Protein AF-0000000081628594 (afdb_homodimer)

Organism: Polistes dominula (NCBI:txid743375)

Structure (mmCIF, N/CA/C/O backbone):
data_AF-0000000081628594-model_v1
#
loop_
_entity.id
_entity.type
_entity.pdbx_description
1 polymer 'Thioredoxin domain-containing protein 17-like'
#
loop_
_atom_site.group_PDB
_atom_site.id
_atom_site.type_symbol
_atom_site.label_atom_id
_atom_site.label_alt_id
_atom_site.label_comp_id
_atom_site.label_asym_id
_atom_site.label_entity_id
_atom_site.label_seq_id
_atom_site.pdbx_PDB_ins_code
_atom_site.Cartn_x
_atom_site.Cartn_y
_atom_site.Cartn_z
_atom_site.occupancy
_atom_site.B_iso_or_equiv
_atom_site.auth_seq_id
_atom_site.auth_comp_id
_atom_site.auth_asym_id
_atom_site.auth_atom_id
_atom_site.pdbx_PDB_model_num
ATOM 1 N N . MET A 1 1 ? -13.617 -18.797 6.18 1 79.88 1 MET A N 1
ATOM 2 C CA . MET A 1 1 ? -12.344 -19.469 5.98 1 79.88 1 MET A CA 1
ATOM 3 C C . MET A 1 1 ? -11.781 -19.188 4.594 1 79.88 1 MET A C 1
ATOM 5 O O . MET A 1 1 ? -12.531 -19.125 3.617 1 79.88 1 MET A O 1
ATOM 9 N N . THR A 1 2 ? -10.477 -18.703 4.527 1 88.81 2 THR A N 1
ATOM 10 C CA . THR A 1 2 ? -9.82 -18.422 3.258 1 88.81 2 THR A CA 1
ATOM 11 C C . THR A 1 2 ? -9.555 -19.719 2.484 1 88.81 2 THR A C 1
ATOM 13 O O . THR A 1 2 ? -9.117 -20.719 3.062 1 88.81 2 THR A O 1
ATOM 16 N N . ILE A 1 3 ? -9.961 -19.844 1.232 1 93.06 3 ILE A N 1
ATOM 17 C CA . ILE A 1 3 ? -9.703 -21 0.367 1 93.06 3 ILE A CA 1
ATOM 18 C C . ILE A 1 3 ? -8.336 -20.844 -0.293 1 93.06 3 ILE A C 1
ATOM 20 O O . ILE A 1 3 ? -8.102 -19.891 -1.045 1 93.06 3 ILE A O 1
ATOM 24 N N . ARG A 1 4 ? -7.523 -21.859 -0.038 1 95.19 4 ARG A N 1
ATOM 25 C CA . ARG A 1 4 ? -6.148 -21.75 -0.507 1 95.19 4 ARG A CA 1
ATOM 26 C C . ARG A 1 4 ? -5.922 -22.625 -1.739 1 95.19 4 ARG A C 1
ATOM 28 O O . ARG A 1 4 ? -6.418 -23.75 -1.81 1 95.19 4 ARG A O 1
ATOM 35 N N . HIS A 1 5 ? -5.191 -22.047 -2.705 1 97.38 5 HIS A N 1
ATOM 36 C CA . HIS A 1 5 ? -4.797 -22.734 -3.924 1 97.38 5 HIS A CA 1
ATOM 37 C C . HIS A 1 5 ? -3.293 -22.625 -4.16 1 97.38 5 HIS A C 1
ATOM 39 O O . HIS A 1 5 ? -2.66 -21.672 -3.711 1 97.38 5 HIS A O 1
ATOM 45 N N . HIS A 1 6 ? -2.818 -23.656 -4.801 1 97.44 6 HIS A N 1
ATOM 46 C CA . HIS A 1 6 ? -1.419 -23.672 -5.207 1 97.44 6 HIS A CA 1
ATOM 47 C C . HIS A 1 6 ? -1.281 -23.984 -6.695 1 97.44 6 HIS A C 1
ATOM 49 O O . HIS A 1 6 ? -1.853 -24.969 -7.188 1 97.44 6 HIS A O 1
ATOM 55 N N . VAL A 1 7 ? -0.56 -23.125 -7.352 1 98.19 7 VAL A N 1
ATOM 56 C CA . VAL A 1 7 ? -0.371 -23.25 -8.789 1 98.19 7 VAL A CA 1
ATOM 57 C C . VAL A 1 7 ? 1.119 -23.188 -9.125 1 98.19 7 VAL A C 1
ATOM 59 O O . VAL A 1 7 ? 1.852 -22.359 -8.594 1 98.19 7 VAL A O 1
ATOM 62 N N . LYS A 1 8 ? 1.555 -24.109 -10.047 1 97.69 8 LYS A N 1
ATOM 63 C CA . LYS A 1 8 ? 2.967 -24.141 -10.422 1 97.69 8 LYS A CA 1
ATOM 64 C C . LYS A 1 8 ? 3.143 -23.969 -11.93 1 97.69 8 LYS A C 1
ATOM 66 O O . LYS A 1 8 ? 2.68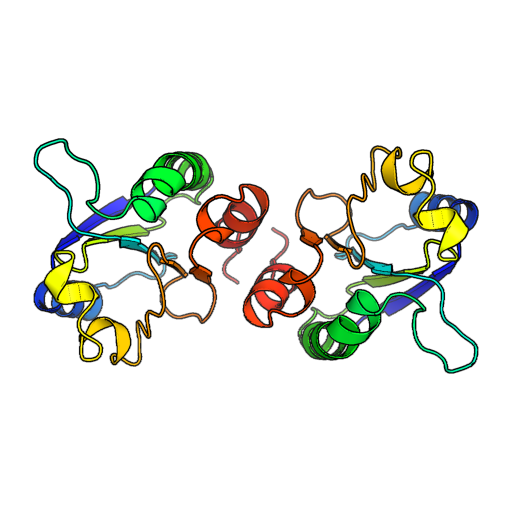8 -24.812 -12.703 1 97.69 8 LYS A O 1
ATOM 71 N N . GLY A 1 9 ? 3.846 -22.859 -12.234 1 97.56 9 GLY A N 1
ATOM 72 C CA . GLY A 1 9 ? 4.164 -22.641 -13.633 1 97.56 9 GLY A CA 1
ATOM 73 C C . GLY A 1 9 ? 3.084 -21.891 -14.383 1 97.56 9 GLY A C 1
ATOM 74 O O . GLY A 1 9 ? 1.956 -21.766 -13.898 1 97.56 9 GLY A O 1
ATOM 75 N N . TYR A 1 10 ? 3.479 -21.453 -15.586 1 97.94 10 TYR A N 1
ATOM 76 C CA . TYR A 1 10 ? 2.629 -20.562 -16.359 1 97.94 10 TYR A CA 1
ATOM 77 C C . TYR A 1 10 ? 1.428 -21.297 -16.938 1 97.94 10 TYR A C 1
ATOM 79 O O . TYR A 1 10 ? 0.311 -20.766 -16.938 1 97.94 10 TYR A O 1
ATOM 87 N N . ASP A 1 11 ? 1.638 -22.484 -17.438 1 97.69 11 ASP A N 1
ATOM 88 C CA . ASP A 1 11 ? 0.543 -23.25 -18.047 1 97.69 11 ASP A CA 1
ATOM 89 C C . ASP A 1 11 ? -0.558 -23.516 -17.016 1 97.69 11 ASP A C 1
ATOM 91 O O . ASP A 1 11 ? -1.742 -23.328 -17.312 1 97.69 11 ASP A O 1
ATOM 95 N N . ASP A 1 12 ? -0.155 -23.906 -15.859 1 98.12 12 ASP A N 1
ATOM 96 C CA . ASP A 1 12 ? -1.127 -24.188 -14.805 1 98.12 12 ASP A CA 1
ATOM 97 C C . ASP A 1 12 ? -1.787 -22.891 -14.32 1 98.12 12 ASP A C 1
ATOM 99 O O . ASP A 1 12 ? -2.963 -22.891 -13.953 1 98.12 12 ASP A O 1
ATOM 103 N N . PHE A 1 13 ? -1.049 -21.891 -14.344 1 98.56 13 PHE A N 1
ATOM 104 C CA . PHE A 1 13 ? -1.592 -20.594 -13.984 1 98.56 13 PHE A CA 1
ATOM 105 C C . PHE A 1 13 ? -2.725 -20.203 -14.93 1 98.56 13 PHE A C 1
ATOM 107 O O . PHE A 1 13 ? -3.824 -19.859 -14.484 1 98.56 13 PHE A O 1
ATOM 114 N N . VAL A 1 14 ? -2.498 -20.297 -16.203 1 97.69 14 VAL A N 1
ATOM 115 C CA . VAL A 1 14 ? -3.482 -19.922 -17.203 1 97.69 14 VAL A CA 1
ATOM 116 C C . VAL A 1 14 ? -4.727 -20.781 -17.062 1 97.69 14 VAL A C 1
ATOM 118 O O . VAL A 1 14 ? -5.848 -20.281 -17.016 1 97.69 14 VAL A O 1
ATOM 121 N N . LYS A 1 15 ? -4.496 -22.047 -16.922 1 97.88 15 LYS A N 1
ATOM 122 C CA . LYS A 1 15 ? -5.609 -22.984 -16.812 1 97.88 15 LYS A CA 1
ATOM 123 C C . LYS A 1 15 ? -6.445 -22.703 -15.57 1 97.88 15 LYS A C 1
ATOM 125 O O . LYS A 1 15 ? -7.68 -22.719 -15.625 1 97.88 15 LYS A O 1
ATOM 130 N N . PHE A 1 16 ? -5.797 -22.453 -14.453 1 98.38 16 PHE A N 1
ATOM 131 C CA . PHE A 1 16 ? -6.488 -22.203 -13.195 1 98.38 16 PHE A CA 1
ATOM 132 C C . PHE A 1 16 ? -7.402 -20.984 -13.328 1 98.38 16 PHE A C 1
ATOM 134 O O . PHE A 1 16 ? -8.586 -21.047 -13 1 98.38 16 PHE A O 1
ATOM 141 N N . PHE A 1 17 ? -6.898 -19.875 -13.844 1 97.19 17 PHE A N 1
ATOM 142 C CA . PHE A 1 17 ? -7.641 -18.625 -13.852 1 97.19 17 PHE A CA 1
ATOM 143 C C . PHE A 1 17 ? -8.672 -18.609 -14.969 1 97.19 17 PHE A C 1
ATOM 145 O O . PHE A 1 17 ? -9.656 -17.875 -14.906 1 97.19 17 PHE A O 1
ATOM 152 N N . GLU A 1 18 ? -8.5 -19.391 -16.047 1 96.25 18 GLU A N 1
ATOM 153 C CA . GLU A 1 18 ? -9.531 -19.547 -17.062 1 96.25 18 GLU A CA 1
ATOM 154 C C . GLU A 1 18 ? -10.758 -20.266 -16.484 1 96.25 18 GLU A C 1
ATOM 156 O O . GLU A 1 18 ? -11.883 -20.031 -16.938 1 96.25 18 GLU A O 1
ATOM 161 N N . ASN A 1 19 ? -10.523 -21.016 -15.422 1 97 19 ASN A N 1
ATOM 162 C CA . ASN A 1 19 ? -11.594 -21.844 -14.875 1 97 19 ASN A CA 1
ATOM 163 C C . ASN A 1 19 ? -12.125 -21.297 -13.562 1 97 19 ASN A C 1
ATOM 165 O O . ASN A 1 19 ? -13.109 -21.797 -13.023 1 97 19 ASN A O 1
ATOM 169 N N . LEU A 1 20 ? -11.453 -20.344 -13.055 1 94.56 20 LEU A N 1
ATOM 170 C CA . LEU A 1 20 ? -11.867 -19.781 -11.773 1 94.56 20 LEU A CA 1
ATOM 171 C C . LEU A 1 20 ? -13.18 -19.016 -11.914 1 94.56 20 LEU A C 1
ATOM 173 O O . LEU A 1 20 ? -13.258 -18.062 -12.703 1 94.56 20 LEU A O 1
ATOM 177 N N . LYS A 1 21 ? -14.195 -19.562 -11.32 1 92.75 21 LYS A N 1
ATOM 178 C CA . LYS A 1 21 ? -15.492 -18.891 -11.266 1 92.75 21 LYS A CA 1
ATOM 179 C C . LYS A 1 21 ? -15.867 -18.531 -9.828 1 92.75 21 LYS A C 1
ATOM 181 O O . LYS A 1 21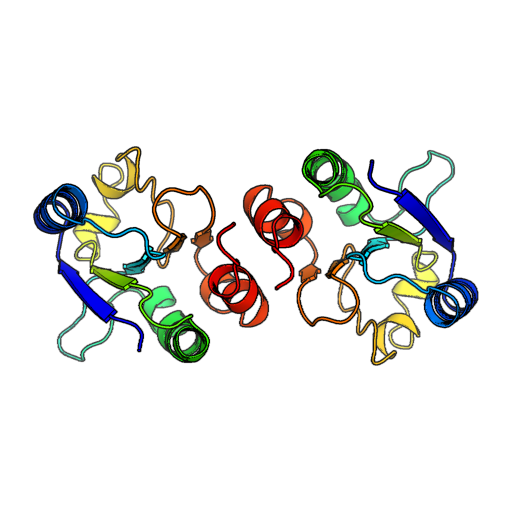 ? -16.188 -19.406 -9.031 1 92.75 21 LYS A O 1
ATOM 186 N N . THR A 1 22 ? -15.711 -17.312 -9.492 1 93.56 22 THR A N 1
ATOM 187 C CA . THR A 1 22 ? -16.047 -16.859 -8.141 1 93.56 22 THR A CA 1
ATOM 188 C C . THR A 1 22 ? -16.375 -15.375 -8.133 1 93.56 22 THR A C 1
ATOM 190 O O . THR A 1 22 ? -15.852 -14.609 -8.953 1 93.56 22 THR A O 1
ATOM 193 N N . GLU A 1 23 ? -17.25 -15.008 -7.289 1 91.06 23 GLU A N 1
ATOM 194 C CA . GLU A 1 23 ? -17.547 -13.594 -7.07 1 91.06 23 GLU A CA 1
ATOM 195 C C . GLU A 1 23 ? -16.812 -13.062 -5.848 1 91.06 23 GLU A C 1
ATOM 197 O O . GLU A 1 23 ? -16.906 -11.875 -5.527 1 91.06 23 GLU A O 1
ATOM 202 N N . GLU A 1 24 ? -16.062 -13.977 -5.211 1 92.12 24 GLU A N 1
ATOM 203 C CA . GLU A 1 24 ? -15.297 -13.617 -4.02 1 92.12 24 GLU A CA 1
ATOM 204 C C . GLU A 1 24 ? -13.938 -13.047 -4.395 1 92.12 24 GLU A C 1
ATOM 206 O O . GLU A 1 24 ? -13.414 -13.32 -5.48 1 92.12 24 GLU A O 1
ATOM 211 N N . PRO A 1 25 ? -13.359 -12.211 -3.551 1 92.94 25 PRO A N 1
ATOM 212 C CA . PRO A 1 25 ? -12.023 -11.68 -3.83 1 92.94 25 PRO A CA 1
ATOM 213 C C . PRO A 1 25 ? -10.977 -12.781 -3.967 1 92.94 25 PRO A C 1
ATOM 215 O O . PRO A 1 25 ? -11.016 -13.773 -3.24 1 92.94 25 PRO A O 1
ATOM 218 N N . VAL A 1 26 ? -10.133 -12.562 -4.91 1 95.94 26 VAL A N 1
ATOM 219 C CA . VAL A 1 26 ? -9.031 -13.484 -5.148 1 95.94 26 VAL A CA 1
ATOM 220 C C . VAL A 1 26 ? -7.699 -12.758 -4.98 1 95.94 26 VAL A C 1
ATOM 222 O O . VAL A 1 26 ? -7.406 -11.812 -5.707 1 95.94 26 VAL A O 1
ATOM 225 N N . PHE A 1 27 ? -6.953 -13.234 -4.027 1 96.94 27 PHE A N 1
ATOM 226 C CA . PHE A 1 27 ? -5.605 -12.719 -3.818 1 96.94 27 PHE A CA 1
ATOM 227 C C . PHE A 1 27 ? -4.566 -13.688 -4.375 1 96.94 27 PHE A C 1
ATOM 229 O O . PHE A 1 27 ? -4.605 -14.883 -4.086 1 96.94 27 PHE A O 1
ATOM 236 N N . VAL A 1 28 ? -3.635 -13.148 -5.156 1 98.19 28 VAL A N 1
ATOM 237 C CA . VAL A 1 28 ? -2.637 -13.984 -5.812 1 98.19 28 VAL A CA 1
ATOM 238 C C . VAL A 1 28 ? -1.238 -13.594 -5.344 1 98.19 28 VAL A C 1
ATOM 240 O O . VAL A 1 28 ? -0.851 -12.422 -5.445 1 98.19 28 VAL A O 1
ATOM 243 N N . LEU A 1 29 ? -0.54 -14.539 -4.855 1 98.62 29 LEU A N 1
ATOM 244 C CA . LEU A 1 29 ? 0.867 -14.352 -4.516 1 98.62 29 LEU A CA 1
ATOM 245 C C . LEU A 1 29 ? 1.769 -15 -5.559 1 98.62 29 LEU A C 1
ATOM 247 O O . LEU A 1 29 ? 1.715 -16.219 -5.762 1 98.62 29 LEU A O 1
ATOM 251 N N . TYR A 1 30 ? 2.566 -14.18 -6.219 1 98.81 30 TYR A N 1
ATOM 252 C CA . TYR A 1 30 ? 3.6 -14.688 -7.113 1 98.81 30 TYR A CA 1
ATOM 253 C C . TYR A 1 30 ? 4.93 -14.844 -6.383 1 98.81 30 TYR A C 1
ATOM 255 O O . TYR A 1 30 ? 5.461 -13.867 -5.844 1 98.81 30 TYR A O 1
ATOM 263 N N . THR A 1 31 ? 5.422 -16.016 -6.387 1 98.69 31 THR A N 1
ATOM 264 C CA . THR A 1 31 ? 6.629 -16.328 -5.637 1 98.69 31 THR A CA 1
ATOM 265 C C . THR A 1 31 ? 7.523 -17.281 -6.43 1 98.69 31 THR A C 1
ATOM 267 O O . THR A 1 31 ? 7.09 -17.859 -7.426 1 98.69 31 THR A O 1
ATOM 270 N N . GLY A 1 32 ? 8.805 -17.328 -6.039 1 98.31 32 GLY A N 1
ATOM 271 C CA . GLY A 1 32 ? 9.688 -18.312 -6.648 1 98.31 32 GLY A CA 1
ATOM 272 C C . GLY A 1 32 ? 9.336 -19.75 -6.273 1 98.31 32 GLY A C 1
ATOM 273 O O . GLY A 1 32 ? 8.711 -19.984 -5.242 1 98.31 32 GLY A O 1
ATOM 274 N N . ALA A 1 33 ? 9.797 -20.625 -7.105 1 97.94 33 ALA A N 1
ATOM 275 C CA . ALA A 1 33 ? 9.602 -22.047 -6.82 1 97.94 33 ALA A CA 1
ATOM 276 C C . ALA A 1 33 ? 10.242 -22.422 -5.492 1 97.94 33 ALA A C 1
ATOM 278 O O . ALA A 1 33 ? 11.234 -21.828 -5.078 1 97.94 33 ALA A O 1
ATOM 279 N N . LYS A 1 34 ? 9.609 -23.406 -4.887 1 96.5 34 LYS A N 1
ATOM 280 C CA . LYS A 1 34 ? 10.109 -23.875 -3.598 1 96.5 34 LYS A CA 1
ATOM 281 C C . LYS A 1 34 ? 11.25 -24.875 -3.781 1 96.5 34 LYS A C 1
ATOM 283 O O . LYS A 1 34 ? 11.219 -25.703 -4.695 1 96.5 34 LYS A O 1
ATOM 288 N N . LEU A 1 35 ? 12.18 -24.766 -2.857 1 96.56 35 LEU A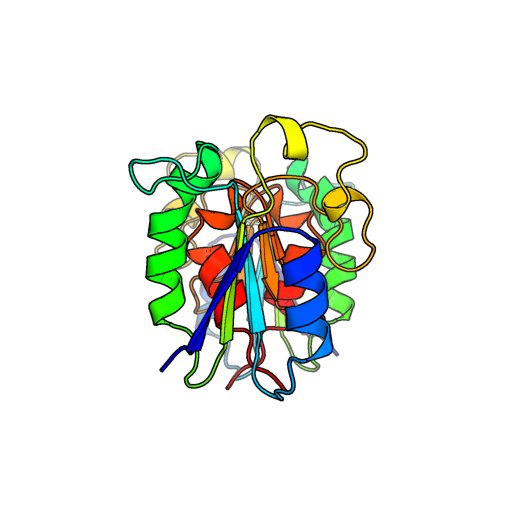 N 1
ATOM 289 C CA . LEU A 1 35 ? 13.289 -25.703 -2.807 1 96.56 35 LEU A CA 1
ATOM 290 C C . LEU A 1 35 ? 12.914 -26.938 -1.984 1 96.56 35 LEU A C 1
ATOM 292 O O . LEU A 1 35 ? 11.766 -27.062 -1.548 1 96.56 35 LEU A O 1
ATOM 296 N N . GLU A 1 36 ? 13.852 -27.812 -1.827 1 94.5 36 GLU A N 1
ATOM 297 C CA . GLU A 1 36 ? 13.609 -29.062 -1.094 1 94.5 36 GLU A CA 1
ATOM 298 C C . GLU A 1 36 ? 13.266 -28.781 0.367 1 94.5 36 GLU A C 1
ATOM 300 O O . GLU A 1 36 ? 12.516 -29.531 0.991 1 94.5 36 GLU A O 1
ATOM 305 N N . ASN A 1 37 ? 13.711 -27.672 0.832 1 94.25 37 ASN A N 1
ATOM 306 C CA . ASN A 1 37 ? 13.477 -27.328 2.23 1 94.25 37 ASN A CA 1
ATOM 307 C C . ASN A 1 37 ? 12.109 -26.672 2.424 1 94.25 37 ASN A C 1
ATOM 309 O O . ASN A 1 37 ? 11.758 -26.281 3.537 1 94.25 37 ASN A O 1
ATOM 313 N N . GLY A 1 38 ? 11.492 -26.469 1.314 1 93.69 38 GLY A N 1
ATOM 314 C CA . GLY A 1 38 ? 10.148 -25.922 1.4 1 93.69 38 GLY A CA 1
ATOM 315 C C . GLY A 1 38 ? 10.109 -24.406 1.251 1 93.69 38 GLY A C 1
ATOM 316 O O . GLY A 1 38 ? 9.031 -23.812 1.225 1 93.69 38 GLY A O 1
ATOM 317 N N . GLN A 1 39 ? 11.266 -23.844 1.098 1 95.88 39 GLN A N 1
ATOM 318 C CA . GLN A 1 39 ? 11.344 -22.391 0.945 1 95.88 39 GLN A CA 1
ATOM 319 C C . GLN A 1 39 ? 11.594 -22 -0.51 1 95.88 39 GLN A C 1
ATOM 321 O O . GLN A 1 39 ? 12.164 -22.781 -1.275 1 95.88 39 GLN A O 1
ATOM 326 N N . SER A 1 40 ? 11.086 -20.828 -0.791 1 97.81 40 SER A N 1
ATOM 327 C CA . SER A 1 40 ? 11.367 -20.297 -2.121 1 97.81 40 SER A CA 1
ATOM 328 C C . SER A 1 40 ? 12.859 -20.062 -2.316 1 97.81 40 SER A C 1
ATOM 330 O O . SER A 1 40 ? 13.57 -19.734 -1.366 1 97.81 40 SER A O 1
ATOM 332 N N . TRP A 1 41 ? 13.383 -20.219 -3.51 1 98.12 41 TRP A N 1
ATOM 333 C CA . TRP A 1 41 ? 14.766 -19.891 -3.822 1 98.12 41 TRP A CA 1
ATOM 334 C C . TRP A 1 41 ? 14.992 -18.375 -3.76 1 98.12 41 TRP A C 1
ATOM 336 O O . TRP A 1 41 ? 16.141 -17.922 -3.768 1 98.12 41 TRP A O 1
ATOM 346 N N . CYS A 1 42 ? 13.922 -17.688 -3.76 1 98.19 42 CYS A N 1
ATOM 347 C CA . CYS A 1 42 ? 13.977 -16.234 -3.732 1 98.19 42 CYS A CA 1
ATOM 348 C C . CYS A 1 42 ? 14 -15.711 -2.301 1 98.19 42 CYS A C 1
ATOM 350 O O . CYS A 1 42 ? 13.008 -15.805 -1.581 1 98.19 42 CYS A O 1
ATOM 352 N N . PRO A 1 43 ? 15.062 -15.141 -1.938 1 97.62 43 PRO A N 1
ATOM 353 C CA . PRO A 1 43 ? 15.211 -14.688 -0.554 1 97.62 43 PRO A CA 1
ATOM 354 C C . PRO A 1 43 ? 14.133 -13.688 -0.145 1 97.62 43 PRO A C 1
ATOM 356 O O . PRO A 1 43 ? 13.633 -13.742 0.98 1 97.62 43 PRO A O 1
ATOM 359 N N . ASP A 1 44 ? 13.844 -12.797 -1.049 1 97.94 44 ASP A N 1
ATOM 360 C CA . ASP A 1 44 ? 12.797 -11.828 -0.756 1 97.94 44 ASP A CA 1
ATOM 361 C C . ASP A 1 44 ? 11.453 -12.516 -0.521 1 97.94 44 ASP A C 1
ATOM 363 O O . ASP A 1 44 ? 10.672 -12.086 0.329 1 97.94 44 ASP A O 1
ATOM 367 N N . CYS A 1 45 ? 11.148 -13.539 -1.242 1 98.56 45 CYS A N 1
ATOM 368 C CA . CYS A 1 45 ? 9.922 -14.312 -1.077 1 98.56 45 CYS A CA 1
ATOM 369 C C . CYS A 1 45 ? 9.891 -14.992 0.285 1 98.56 45 CYS A C 1
ATOM 371 O O . CYS A 1 45 ? 8.852 -15.016 0.946 1 98.56 45 CYS A O 1
ATOM 373 N N . VAL A 1 46 ? 11.023 -15.453 0.647 1 98.31 46 VAL A N 1
ATOM 374 C CA . VAL A 1 46 ? 11.133 -16.125 1.938 1 98.31 46 VAL A CA 1
ATOM 375 C C . VAL A 1 46 ? 10.891 -15.125 3.064 1 98.31 46 VAL A C 1
ATOM 377 O O . VAL A 1 46 ? 10.125 -15.398 3.992 1 98.31 46 VAL A O 1
ATOM 380 N N . GLU A 1 47 ? 11.492 -14.016 2.883 1 97.75 47 GLU A N 1
ATOM 381 C CA . GLU A 1 47 ? 11.391 -12.984 3.912 1 97.75 47 GLU A CA 1
ATOM 382 C C . GLU A 1 47 ? 9.961 -12.469 4.031 1 97.75 47 GLU A C 1
ATOM 384 O O . GLU A 1 47 ? 9.508 -12.133 5.129 1 97.75 47 GLU A O 1
ATOM 389 N N . ALA A 1 48 ? 9.273 -12.445 2.979 1 97.94 48 ALA A N 1
ATOM 390 C CA . ALA A 1 48 ? 7.93 -11.875 2.947 1 97.94 48 ALA A CA 1
ATOM 391 C C . ALA A 1 48 ? 6.895 -12.875 3.449 1 97.94 48 ALA A C 1
ATOM 393 O O . ALA A 1 48 ? 5.805 -12.492 3.879 1 97.94 48 ALA A O 1
ATOM 394 N N . GLU A 1 49 ? 7.195 -14.086 3.408 1 97.25 49 GLU A N 1
ATOM 395 C CA . GLU A 1 49 ? 6.234 -15.164 3.629 1 97.25 49 GLU A CA 1
ATOM 396 C C . GLU A 1 49 ? 5.559 -15.031 4.988 1 97.25 49 GLU A C 1
ATOM 398 O O . GLU A 1 49 ? 4.332 -15.086 5.086 1 97.25 49 GLU A O 1
ATOM 403 N N . PRO A 1 50 ? 6.277 -14.852 6.066 1 97.56 50 PRO A N 1
ATOM 404 C CA . PRO A 1 50 ? 5.617 -14.781 7.371 1 97.56 50 PRO A CA 1
ATOM 405 C C . PRO A 1 50 ? 4.664 -13.594 7.484 1 97.56 50 PRO A C 1
ATOM 407 O O . PRO A 1 50 ? 3.633 -13.68 8.156 1 97.56 50 PRO A O 1
ATOM 410 N N . PHE A 1 51 ? 4.992 -12.477 6.906 1 97.62 51 PHE A N 1
ATOM 411 C CA . PHE A 1 51 ? 4.137 -11.297 6.934 1 97.62 51 PHE A CA 1
ATOM 412 C C . PHE A 1 51 ? 2.844 -11.555 6.164 1 97.62 51 PHE A C 1
ATOM 414 O O . PHE A 1 51 ? 1.758 -11.211 6.633 1 97.62 51 PHE A O 1
ATOM 421 N N . ILE A 1 52 ? 2.998 -12.172 5.02 1 97.31 52 ILE A N 1
ATOM 422 C CA . ILE A 1 52 ? 1.843 -12.469 4.184 1 97.31 52 ILE A CA 1
ATOM 423 C C . ILE A 1 52 ? 0.922 -13.453 4.906 1 97.31 52 ILE A C 1
ATOM 425 O O . ILE A 1 52 ? -0.292 -13.242 4.969 1 97.31 52 ILE A O 1
ATOM 429 N N . GLU A 1 53 ? 1.515 -14.453 5.508 1 95.94 53 GLU A N 1
ATOM 430 C CA . GLU A 1 53 ? 0.738 -15.445 6.238 1 95.94 53 GLU A CA 1
ATOM 431 C C . GLU A 1 53 ? -0.02 -14.812 7.398 1 95.94 53 GLU A C 1
ATOM 433 O O . GLU A 1 53 ? -1.182 -15.148 7.645 1 95.94 53 GLU A O 1
ATOM 438 N N . ALA A 1 54 ? 0.612 -13.969 8.062 1 94.94 54 ALA A N 1
ATOM 439 C CA . ALA A 1 54 ? -0.041 -13.273 9.172 1 94.94 54 ALA A CA 1
ATOM 440 C C . ALA A 1 54 ? -1.208 -12.43 8.672 1 94.94 54 ALA A C 1
ATOM 442 O O . ALA A 1 54 ? -2.262 -12.375 9.305 1 94.94 54 ALA A O 1
ATOM 443 N N . GLY A 1 55 ? -1.017 -11.781 7.523 1 92.81 55 GLY A N 1
ATOM 444 C CA . GLY A 1 55 ? -2.059 -10.953 6.938 1 92.81 55 GLY A CA 1
ATOM 445 C C . GLY A 1 55 ? -3.26 -11.75 6.465 1 92.81 55 GLY A C 1
ATOM 446 O O . GLY A 1 55 ? -4.395 -11.273 6.535 1 92.81 55 GLY A O 1
ATOM 447 N N . LEU A 1 56 ? -3.051 -12.953 6.074 1 92.12 56 LEU A N 1
ATOM 448 C CA . LEU A 1 56 ? -4.102 -13.805 5.527 1 92.12 56 LEU A CA 1
ATOM 449 C C . LEU A 1 56 ? -5.145 -14.133 6.594 1 92.12 56 LEU A C 1
ATOM 451 O O . LEU A 1 56 ? -6.281 -14.484 6.27 1 92.12 56 LEU A O 1
ATOM 455 N N . LYS A 1 57 ? -4.754 -13.961 7.793 1 88.31 57 LYS A N 1
ATOM 456 C CA . LYS A 1 57 ? -5.668 -14.258 8.898 1 88.31 57 LYS A CA 1
ATOM 457 C C . LYS A 1 57 ? -6.789 -13.219 8.969 1 88.31 57 LYS A C 1
ATOM 459 O O . LYS A 1 57 ? -7.828 -13.469 9.586 1 88.31 57 LYS A O 1
ATOM 464 N N . THR A 1 58 ? -6.617 -12.109 8.359 1 83.38 58 THR A N 1
ATOM 465 C CA . THR A 1 58 ? -7.594 -11.031 8.43 1 83.38 58 THR A CA 1
ATOM 466 C C . THR A 1 58 ? -8.508 -11.055 7.207 1 83.38 58 THR A C 1
ATOM 468 O O . THR A 1 58 ? -9.445 -10.258 7.109 1 83.38 58 THR A O 1
ATOM 471 N N . LEU A 1 59 ? -8.242 -11.922 6.266 1 85 59 LEU A N 1
ATOM 472 C CA . LEU A 1 59 ? -9.031 -11.992 5.039 1 85 59 LEU A CA 1
ATOM 473 C C . LEU A 1 59 ? -10.477 -12.375 5.344 1 85 59 LEU A C 1
ATOM 475 O O . LEU A 1 59 ? -10.727 -13.172 6.25 1 85 59 LEU A O 1
ATOM 479 N N . PRO A 1 60 ? -11.336 -11.703 4.574 1 77.5 60 PRO A N 1
ATOM 480 C CA . PRO A 1 60 ? -12.727 -12.133 4.727 1 77.5 60 PRO A CA 1
ATOM 481 C C . PRO A 1 60 ? -12.914 -13.625 4.484 1 77.5 60 PRO A C 1
ATOM 483 O O . PRO A 1 60 ? -12.148 -14.234 3.738 1 77.5 60 PRO A O 1
ATOM 486 N N . GLU A 1 61 ? -14.023 -13.984 5.031 1 81.5 61 GLU A N 1
ATOM 487 C CA . GLU A 1 61 ? -14.391 -15.383 4.812 1 81.5 61 GLU A CA 1
ATOM 488 C C . GLU A 1 61 ? -14.711 -15.641 3.342 1 81.5 61 GLU A C 1
ATOM 490 O O . GLU A 1 61 ? -15.211 -14.758 2.643 1 81.5 61 GLU A O 1
ATOM 495 N N . LYS A 1 62 ? -14.266 -16.688 2.768 1 89.06 62 LYS A N 1
ATOM 496 C CA . LYS A 1 62 ? -14.586 -17.203 1.442 1 89.06 62 LYS A CA 1
ATOM 497 C C . LYS A 1 62 ? -13.641 -16.625 0.386 1 89.06 62 LYS A C 1
ATOM 499 O O . LYS A 1 62 ? -13.75 -16.969 -0.794 1 89.06 62 LYS A O 1
ATOM 504 N N . SER A 1 63 ? -12.734 -15.711 0.851 1 92.19 63 SER A N 1
ATOM 505 C CA . SER A 1 63 ? -11.758 -15.203 -0.108 1 92.19 63 SER A CA 1
ATOM 506 C C . SER A 1 63 ? -10.828 -16.312 -0.588 1 92.19 63 SER A C 1
ATOM 508 O O . SER A 1 63 ? -10.617 -17.297 0.119 1 92.19 63 SER A O 1
ATOM 510 N N . HIS A 1 64 ? -10.414 -16.125 -1.763 1 96.12 64 HIS A N 1
ATOM 511 C CA . HIS A 1 64 ? -9.453 -17.078 -2.32 1 96.12 64 HIS A CA 1
ATOM 512 C C . HIS A 1 64 ? -8.031 -16.516 -2.24 1 96.12 64 HIS A C 1
ATOM 514 O O . HIS A 1 64 ? -7.809 -15.328 -2.482 1 96.12 64 HIS A O 1
ATOM 520 N N . PHE A 1 65 ? -7.168 -17.422 -1.822 1 97.19 65 PHE A N 1
ATOM 521 C CA . PHE A 1 65 ? -5.738 -17.125 -1.846 1 97.19 65 PHE A CA 1
ATOM 522 C C . PHE A 1 65 ? -5 -18.125 -2.729 1 97.19 65 PHE A C 1
ATOM 524 O O . PHE A 1 65 ? -5.004 -19.328 -2.455 1 97.19 65 PHE A O 1
ATOM 531 N N . VAL A 1 66 ? -4.352 -17.609 -3.775 1 98.31 66 VAL A N 1
ATOM 532 C CA . VAL A 1 66 ? -3.676 -18.453 -4.75 1 98.31 66 VAL A CA 1
ATOM 533 C C . VAL A 1 66 ? -2.172 -18.203 -4.707 1 98.31 66 VAL A C 1
ATOM 535 O O . VAL A 1 66 ? -1.713 -17.109 -5.047 1 98.31 66 VAL A O 1
ATOM 538 N N . GLU A 1 67 ? -1.462 -19.156 -4.32 1 98.38 67 GLU A N 1
ATOM 539 C CA . GLU A 1 67 ? -0.007 -19.078 -4.418 1 98.38 67 GLU A CA 1
ATOM 540 C C . GLU A 1 67 ? 0.485 -19.609 -5.758 1 98.38 67 GLU A C 1
ATOM 542 O O . GLU A 1 67 ? 0.304 -20.797 -6.062 1 98.38 67 GLU A O 1
ATOM 547 N N . VAL A 1 68 ? 1.123 -18.766 -6.492 1 98.69 68 VAL A N 1
ATOM 548 C CA . VAL A 1 68 ? 1.655 -19.125 -7.805 1 98.69 68 VAL A CA 1
ATOM 549 C C . VAL A 1 68 ? 3.18 -19.188 -7.738 1 98.69 68 VAL A C 1
ATOM 551 O O . VAL A 1 68 ? 3.844 -18.172 -7.512 1 98.69 68 VAL A O 1
ATOM 554 N N . GLN A 1 69 ? 3.67 -20.328 -7.938 1 98.56 69 GLN A N 1
ATOM 555 C CA . GLN A 1 69 ? 5.109 -20.484 -8.125 1 98.56 69 GLN A CA 1
ATOM 556 C C . GLN A 1 69 ? 5.496 -20.266 -9.586 1 98.56 69 GLN A C 1
ATOM 558 O O . GLN A 1 69 ? 5.156 -21.078 -10.453 1 98.56 69 GLN A O 1
ATOM 563 N N . VAL A 1 70 ? 6.23 -19.234 -9.797 1 98.5 70 VAL A N 1
ATOM 564 C CA . VAL A 1 70 ? 6.43 -18.797 -11.172 1 98.5 70 VAL A CA 1
ATOM 565 C C . VAL A 1 70 ? 7.41 -19.734 -11.875 1 98.5 70 VAL A C 1
ATOM 567 O O . VAL A 1 70 ? 7.387 -19.844 -13.102 1 98.5 70 VAL A O 1
ATOM 570 N N . GLY A 1 71 ? 8.359 -20.312 -11.172 1 98.12 71 GLY A N 1
ATOM 571 C CA . GLY A 1 71 ? 9.422 -21.141 -11.711 1 98.12 71 GLY A CA 1
ATOM 572 C C . GLY A 1 71 ? 10.734 -21 -10.953 1 98.12 71 GLY A C 1
ATOM 573 O O . GLY A 1 71 ? 10.789 -20.344 -9.922 1 98.12 71 GLY A O 1
ATOM 574 N N . ASP A 1 72 ? 11.711 -21.688 -11.516 1 97.81 72 ASP A N 1
ATOM 575 C CA . ASP A 1 72 ? 13.016 -21.594 -10.867 1 97.81 72 ASP A CA 1
ATOM 576 C C . ASP A 1 72 ? 13.695 -20.266 -11.203 1 97.81 72 ASP A C 1
ATOM 578 O O . ASP A 1 72 ? 13.164 -19.469 -11.969 1 97.81 72 ASP A O 1
ATOM 582 N N . ARG A 1 73 ? 14.805 -20.078 -10.609 1 97.12 73 ARG A N 1
ATOM 583 C CA . ARG A 1 73 ? 15.508 -18.797 -10.711 1 97.12 73 ARG A CA 1
ATOM 584 C C . ARG A 1 73 ? 15.867 -18.5 -12.156 1 97.12 73 ARG A C 1
ATOM 586 O O . ARG A 1 73 ? 15.719 -17.359 -12.617 1 97.12 73 ARG A O 1
ATOM 593 N N . ALA A 1 74 ? 16.328 -19.5 -12.867 1 97.5 74 ALA A N 1
ATOM 594 C CA . ALA A 1 74 ? 16.719 -19.328 -14.258 1 97.5 74 ALA A CA 1
ATOM 595 C C . ALA A 1 74 ? 15.531 -18.891 -15.117 1 97.5 74 ALA A C 1
ATOM 597 O O . ALA A 1 74 ? 15.656 -18 -15.961 1 97.5 74 ALA A O 1
ATOM 598 N N . PHE A 1 75 ? 14.477 -19.516 -14.891 1 97.62 75 PHE A N 1
ATOM 599 C CA . PHE A 1 75 ? 13.258 -19.172 -15.617 1 97.62 75 PHE A CA 1
ATOM 600 C C . PHE A 1 75 ? 12.836 -17.75 -15.336 1 97.62 75 PHE A C 1
ATOM 602 O O . PHE A 1 75 ? 12.539 -16.984 -16.266 1 97.62 75 PHE A O 1
ATOM 609 N N . TRP A 1 76 ? 12.891 -17.266 -14.156 1 97.75 76 TRP A N 1
ATOM 610 C CA . TRP A 1 76 ? 12.43 -15.945 -13.734 1 97.75 76 TRP A CA 1
ATOM 611 C C . TRP A 1 76 ? 13.367 -14.859 -14.25 1 97.75 76 TRP A C 1
ATOM 613 O O . TRP A 1 76 ? 12.914 -13.797 -14.68 1 97.75 76 TRP A O 1
ATOM 623 N N . LYS A 1 77 ? 14.602 -15.148 -14.164 1 96.06 77 LYS A N 1
ATOM 624 C CA . LYS A 1 77 ? 15.602 -14.141 -14.492 1 96.06 77 LYS A CA 1
ATOM 625 C C . LYS A 1 77 ? 15.641 -13.867 -15.992 1 96.06 77 LYS A C 1
ATOM 627 O O . LYS A 1 77 ? 16.219 -12.875 -16.438 1 96.06 77 LYS A O 1
ATOM 632 N N . ASP A 1 78 ? 15.039 -14.805 -16.766 1 96.38 78 ASP A N 1
ATOM 633 C CA . ASP A 1 78 ? 14.898 -14.562 -18.203 1 96.38 78 ASP A CA 1
ATOM 634 C C . ASP A 1 78 ? 14.039 -13.336 -18.469 1 96.38 78 ASP A C 1
ATOM 636 O O . ASP A 1 78 ? 12.883 -13.273 -18.031 1 96.38 78 ASP A O 1
ATOM 640 N N . PRO A 1 79 ? 14.531 -12.352 -19.172 1 94.44 79 PRO A N 1
ATOM 641 C CA . PRO A 1 79 ? 13.742 -11.156 -19.469 1 94.44 79 PRO A CA 1
ATOM 642 C C . PRO A 1 79 ? 12.477 -11.461 -20.266 1 94.44 79 PRO A C 1
ATOM 644 O O . PRO A 1 79 ? 11.547 -10.656 -20.297 1 94.44 79 PRO A O 1
ATOM 647 N N . ASN A 1 80 ? 12.477 -12.602 -20.922 1 95.81 80 ASN A N 1
ATOM 648 C CA . ASN A 1 80 ? 11.328 -13.008 -21.734 1 95.81 80 ASN A CA 1
ATOM 649 C C . ASN A 1 80 ? 10.391 -13.922 -20.938 1 95.81 80 ASN A C 1
ATOM 651 O O . ASN A 1 80 ? 9.5 -14.539 -21.531 1 95.81 80 ASN A O 1
ATOM 655 N N . CYS A 1 81 ? 10.695 -13.992 -19.703 1 97.06 81 CYS A N 1
ATOM 656 C CA . CYS A 1 81 ? 9.797 -14.766 -18.859 1 97.06 81 CYS A CA 1
ATOM 657 C C . CYS A 1 81 ? 8.344 -14.375 -19.109 1 97.06 81 CYS A C 1
ATOM 659 O O . CYS A 1 81 ? 8 -13.188 -19.062 1 97.06 81 CYS A O 1
ATOM 661 N N . VAL A 1 82 ? 7.473 -15.289 -19.281 1 97.75 82 VAL A N 1
ATOM 662 C CA . VAL A 1 82 ? 6.098 -15.07 -19.719 1 97.75 82 VAL A CA 1
ATOM 663 C C . VAL A 1 82 ? 5.328 -14.305 -18.656 1 97.75 82 VAL A C 1
ATOM 665 O O . VAL A 1 82 ? 4.434 -13.516 -18.969 1 97.75 82 VAL A O 1
ATOM 668 N N . PHE A 1 83 ? 5.629 -14.43 -17.375 1 98.19 83 PHE A N 1
ATOM 669 C CA . PHE A 1 83 ? 4.941 -13.734 -16.297 1 98.19 83 PHE A CA 1
ATOM 670 C C . PHE A 1 83 ? 5.219 -12.234 -16.344 1 98.19 83 PHE A C 1
ATOM 672 O O . PHE A 1 83 ? 4.453 -11.438 -15.812 1 98.19 83 PHE A O 1
ATOM 679 N N . ARG A 1 84 ? 6.328 -11.875 -16.938 1 97.06 84 ARG A N 1
ATOM 680 C CA . ARG A 1 84 ? 6.691 -10.469 -17.078 1 97.06 84 ARG A CA 1
ATOM 681 C C . ARG A 1 84 ? 5.98 -9.836 -18.266 1 97.06 84 ARG A C 1
ATOM 683 O O . ARG A 1 84 ? 5.641 -8.648 -18.219 1 97.06 84 ARG A O 1
ATOM 690 N N . LYS A 1 85 ? 5.664 -10.695 -19.266 1 95.44 85 LYS A N 1
ATOM 691 C CA . LYS A 1 85 ? 5.145 -10.172 -20.531 1 95.44 85 LYS A CA 1
ATOM 692 C C . LYS A 1 85 ? 3.625 -10.281 -20.578 1 95.44 85 LYS A C 1
ATOM 694 O O . LYS A 1 85 ? 2.97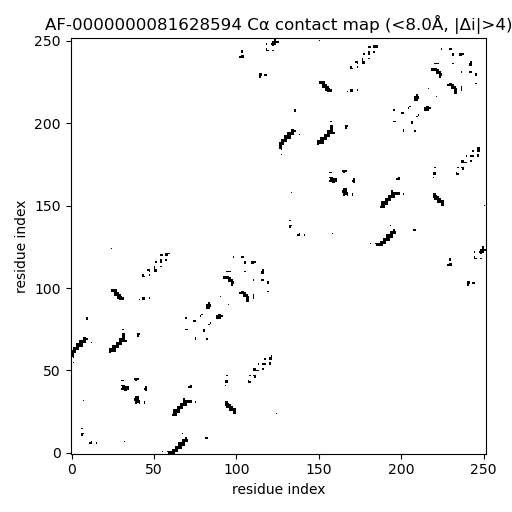5 -9.562 -21.344 1 95.44 85 LYS A O 1
ATOM 699 N N . ASP A 1 86 ? 3.17 -11.141 -19.75 1 96.06 86 ASP A N 1
ATOM 700 C CA . ASP A 1 86 ? 1.723 -11.336 -19.75 1 96.06 86 ASP A CA 1
ATOM 701 C C . ASP A 1 86 ? 0.998 -10.094 -19.234 1 96.06 86 ASP A C 1
ATOM 703 O O . ASP A 1 86 ? 1.375 -9.523 -18.203 1 96.06 86 ASP A O 1
ATOM 707 N N . ASN A 1 87 ? -0.077 -9.711 -19.906 1 93.75 87 ASN A N 1
ATOM 708 C CA . ASN A 1 87 ? -0.798 -8.477 -19.609 1 93.75 87 ASN A CA 1
ATOM 709 C C . ASN A 1 87 ? -1.524 -8.555 -18.266 1 93.75 87 ASN A C 1
ATOM 711 O O . ASN A 1 87 ? -1.804 -7.523 -17.656 1 93.75 87 ASN A O 1
ATOM 715 N N . LYS A 1 88 ? -1.812 -9.695 -17.797 1 93.38 88 LYS A N 1
ATOM 716 C CA . LYS A 1 88 ? -2.561 -9.867 -16.562 1 93.38 88 LYS A CA 1
ATOM 717 C C . LYS A 1 88 ? -1.628 -9.852 -15.352 1 93.38 88 LYS A C 1
ATOM 719 O O . LYS A 1 88 ? -2.027 -9.445 -14.258 1 93.38 88 LYS A O 1
ATOM 724 N N . THR A 1 89 ? -0.412 -10.328 -15.562 1 96.75 89 THR A N 1
ATOM 725 C CA . THR A 1 89 ? 0.5 -10.438 -14.43 1 96.75 89 THR A CA 1
ATOM 726 C C . THR A 1 89 ? 1.47 -9.258 -14.406 1 96.75 89 THR A C 1
ATOM 728 O O . THR A 1 89 ? 1.572 -8.547 -13.406 1 96.75 89 THR A O 1
ATOM 731 N N . GLN A 1 90 ? 2.158 -9.039 -15.547 1 95.75 90 GLN A N 1
ATOM 732 C CA . GLN A 1 90 ? 3.119 -7.953 -15.719 1 95.75 90 GLN A CA 1
ATOM 733 C C . GLN A 1 90 ? 4.07 -7.871 -14.523 1 95.75 90 GLN A C 1
ATOM 735 O O . GLN A 1 90 ? 4.266 -6.797 -13.953 1 95.75 90 GLN A O 1
ATOM 740 N N . LEU A 1 91 ? 4.641 -8.953 -14.18 1 97.94 91 LEU A N 1
ATOM 741 C CA . LEU A 1 91 ? 5.473 -9.023 -12.984 1 97.94 91 LEU A CA 1
ATOM 742 C C . LEU A 1 91 ? 6.801 -8.305 -13.203 1 97.94 91 LEU A C 1
ATOM 744 O O . LEU A 1 91 ? 7.461 -8.508 -14.227 1 97.94 91 LEU A O 1
ATOM 748 N N . LYS A 1 92 ? 7.152 -7.527 -12.258 1 96.62 92 LYS A N 1
ATOM 749 C CA . LYS A 1 92 ? 8.445 -6.848 -12.305 1 96.62 92 LYS A CA 1
ATOM 750 C C . LYS A 1 92 ? 9.406 -7.426 -11.273 1 96.62 92 LYS A C 1
ATOM 752 O O . LYS A 1 92 ? 10.617 -7.465 -11.5 1 96.62 92 LYS A O 1
ATOM 757 N N . VAL A 1 93 ? 8.883 -7.836 -10.141 1 97.94 93 VAL A N 1
ATOM 758 C CA . VAL A 1 93 ? 9.703 -8.367 -9.062 1 97.94 93 VAL A CA 1
ATOM 759 C C . VAL A 1 93 ? 8.93 -9.445 -8.305 1 97.94 93 VAL A C 1
ATOM 761 O O . VAL A 1 93 ? 7.703 -9.531 -8.414 1 97.94 93 VAL A O 1
ATOM 764 N N . LEU A 1 94 ? 9.711 -10.297 -7.609 1 98.38 94 LEU A N 1
ATOM 765 C CA . LEU A 1 94 ? 9.148 -11.234 -6.648 1 98.38 94 LEU A CA 1
ATOM 766 C C . LEU A 1 94 ? 9.523 -10.859 -5.223 1 98.38 94 LEU A C 1
ATOM 768 O O . LEU A 1 94 ? 10.625 -10.344 -4.984 1 98.38 94 LEU A O 1
ATOM 772 N N . PRO A 1 95 ? 8.672 -11.109 -4.309 1 98.69 95 PRO A N 1
ATOM 773 C CA . PRO A 1 95 ? 7.266 -11.508 -4.441 1 98.69 95 PRO A CA 1
ATOM 774 C C . PRO A 1 95 ? 6.363 -10.359 -4.891 1 98.69 95 PRO A C 1
ATOM 776 O O . PRO A 1 95 ? 6.746 -9.195 -4.781 1 98.69 95 PRO A O 1
ATOM 779 N N . THR A 1 96 ? 5.316 -10.664 -5.512 1 98.69 96 THR A N 1
ATOM 780 C CA . THR A 1 96 ? 4.219 -9.742 -5.777 1 98.69 96 THR A CA 1
ATOM 781 C C . THR A 1 96 ? 2.896 -10.32 -5.281 1 98.69 96 THR A C 1
ATOM 783 O O . THR A 1 96 ? 2.586 -11.484 -5.535 1 98.69 96 THR A O 1
ATOM 786 N N . LEU A 1 97 ? 2.172 -9.547 -4.492 1 98.44 97 LEU A N 1
ATOM 787 C CA . LEU A 1 97 ? 0.84 -9.891 -4.008 1 98.44 97 LEU A CA 1
ATOM 788 C C . LEU A 1 97 ? -0.214 -8.977 -4.621 1 98.44 97 LEU A C 1
ATOM 790 O O . LEU A 1 97 ? -0.146 -7.754 -4.473 1 98.44 97 LEU A O 1
ATOM 794 N N . ALA A 1 98 ? -1.18 -9.633 -5.312 1 97.06 98 ALA A N 1
ATOM 795 C CA . ALA A 1 98 ? -2.125 -8.82 -6.078 1 97.06 98 ALA A CA 1
ATOM 796 C C . ALA A 1 98 ? -3.564 -9.227 -5.77 1 97.06 98 ALA A C 1
ATOM 798 O O . ALA A 1 98 ? -3.836 -10.383 -5.445 1 97.06 98 ALA A O 1
ATOM 799 N N . LEU A 1 99 ? -4.465 -8.258 -5.793 1 94.94 99 LEU A N 1
ATOM 800 C CA . LEU A 1 99 ? -5.898 -8.523 -5.867 1 94.94 99 LEU A CA 1
ATOM 801 C C . LEU A 1 99 ? -6.336 -8.75 -7.309 1 94.94 99 LEU A C 1
ATOM 803 O O . LEU A 1 99 ? -6.348 -7.816 -8.117 1 94.94 99 LEU A O 1
ATOM 807 N N . TRP A 1 100 ? -6.648 -9.984 -7.555 1 95.88 100 TRP A N 1
ATOM 808 C CA . TRP A 1 100 ? -6.883 -10.414 -8.93 1 95.88 100 TRP A CA 1
ATOM 809 C C . TRP A 1 100 ? -7.996 -9.594 -9.57 1 95.88 100 TRP A C 1
ATOM 811 O O . TRP A 1 100 ? -9.023 -9.336 -8.945 1 95.88 100 TRP A O 1
ATOM 821 N N . GLY A 1 101 ? -7.742 -9.188 -10.828 1 92.62 101 GLY A N 1
ATOM 822 C CA . GLY A 1 101 ? -8.734 -8.438 -11.578 1 92.62 101 GLY A CA 1
ATOM 823 C C . GLY A 1 101 ? -8.633 -6.941 -11.367 1 92.62 101 GLY A C 1
ATOM 824 O O . GLY A 1 101 ? -9.398 -6.172 -11.953 1 92.62 101 GLY A O 1
ATOM 825 N N . THR A 1 102 ? -7.723 -6.496 -10.508 1 92 102 THR A N 1
ATOM 826 C CA . THR A 1 102 ? -7.488 -5.078 -10.25 1 92 102 THR A CA 1
ATOM 827 C C . THR A 1 102 ? -6.016 -4.73 -10.438 1 92 102 THR A C 1
ATOM 829 O O . THR A 1 102 ? -5.191 -5.609 -10.688 1 92 102 THR A O 1
ATOM 832 N N . GLN A 1 103 ? -5.738 -3.502 -10.336 1 91.19 103 GLN A N 1
ATOM 833 C CA . GLN A 1 103 ? -4.352 -3.055 -10.414 1 91.19 103 GLN A CA 1
ATOM 834 C C . GLN A 1 103 ? -3.701 -3.041 -9.031 1 91.19 103 GLN A C 1
ATOM 836 O O . GLN A 1 103 ? -2.504 -2.779 -8.906 1 91.19 103 GLN A O 1
ATOM 841 N N . LYS A 1 104 ? -4.453 -3.361 -8.055 1 93.62 104 LYS A N 1
ATOM 842 C CA . LYS A 1 104 ? -3.957 -3.295 -6.68 1 93.62 104 LYS A CA 1
ATOM 843 C C . LYS A 1 104 ? -2.998 -4.445 -6.387 1 93.62 104 LYS A C 1
ATOM 845 O O . LYS A 1 104 ? -3.383 -5.613 -6.453 1 93.62 104 LYS A O 1
ATOM 850 N N . ARG A 1 105 ? -1.774 -3.996 -5.957 1 96.06 105 ARG A N 1
ATOM 851 C CA . ARG A 1 105 ? -0.781 -5.027 -5.68 1 96.06 105 ARG A CA 1
ATOM 852 C C . ARG A 1 105 ? 0.375 -4.465 -4.859 1 96.06 105 ARG A C 1
ATOM 854 O O . ARG A 1 105 ? 0.598 -3.252 -4.84 1 96.06 105 ARG A O 1
ATOM 861 N N . LEU A 1 106 ? 1.02 -5.316 -4.18 1 97.5 106 LEU A N 1
ATOM 862 C CA . LEU A 1 106 ? 2.234 -5.047 -3.416 1 97.5 106 LEU A CA 1
ATOM 863 C C . LEU A 1 106 ? 3.428 -5.781 -4.016 1 97.5 106 LEU A C 1
ATOM 865 O O . LEU A 1 106 ? 3.316 -6.945 -4.402 1 97.5 106 LEU A O 1
ATOM 869 N N . GLN A 1 107 ? 4.539 -5.066 -4.078 1 97.44 107 GLN A N 1
ATOM 870 C CA . GLN A 1 107 ? 5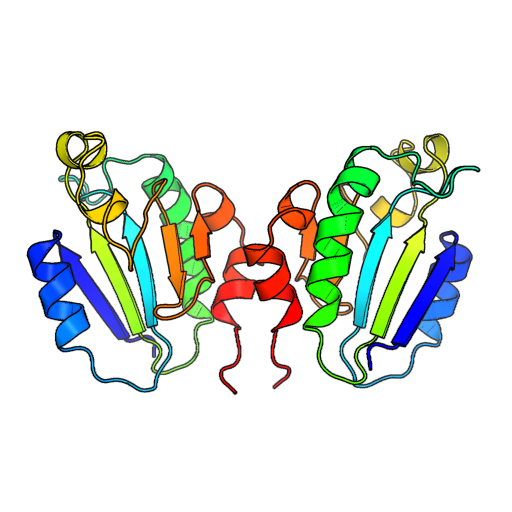.699 -5.648 -4.746 1 97.44 107 GLN A CA 1
ATOM 871 C C . GLN A 1 107 ? 6.93 -5.617 -3.838 1 97.44 107 GLN A C 1
ATOM 873 O O . GLN A 1 107 ? 7.18 -4.621 -3.16 1 97.44 107 GLN A O 1
ATOM 878 N N . GLY A 1 108 ? 7.645 -6.68 -3.875 1 97.12 108 GLY A N 1
ATOM 879 C CA . GLY A 1 108 ? 8.906 -6.746 -3.164 1 97.12 108 GLY A CA 1
ATOM 880 C C . GLY A 1 108 ? 8.773 -6.496 -1.674 1 97.12 108 GLY A C 1
ATOM 881 O O . GLY A 1 108 ? 8.016 -7.188 -0.991 1 97.12 108 GLY A O 1
ATOM 882 N N . SER A 1 109 ? 9.43 -5.492 -1.258 1 95.94 109 SER A N 1
ATOM 883 C CA . SER A 1 109 ? 9.461 -5.195 0.171 1 95.94 109 SER A CA 1
ATOM 884 C C . SER A 1 109 ? 8.102 -4.715 0.671 1 95.94 109 SER A C 1
ATOM 886 O O . SER A 1 109 ? 7.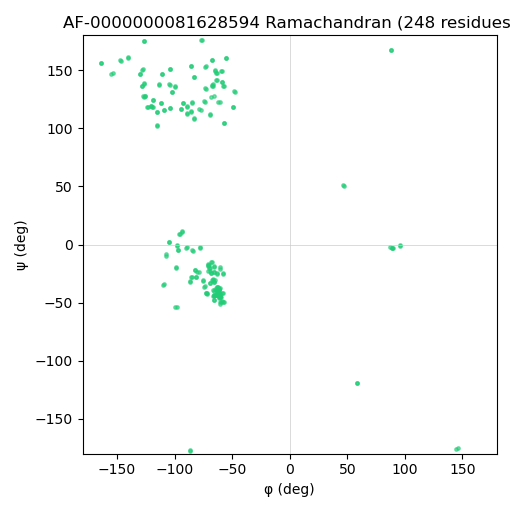828 -4.758 1.872 1 95.94 109 SER A O 1
ATOM 888 N N . GLU A 1 110 ? 7.27 -4.25 -0.205 1 96.56 110 GLU A N 1
ATOM 889 C CA . GLU A 1 110 ? 5.918 -3.859 0.187 1 96.56 110 GLU A CA 1
ATOM 890 C C . GLU A 1 110 ? 5.168 -5.027 0.819 1 96.56 110 GLU A C 1
ATOM 892 O O . GLU A 1 110 ? 4.277 -4.824 1.647 1 96.56 110 GLU A O 1
ATOM 897 N N . CYS A 1 111 ? 5.551 -6.238 0.493 1 98 111 CYS A N 1
ATOM 898 C CA . CYS A 1 111 ? 4.887 -7.438 0.986 1 98 111 CYS A CA 1
ATOM 899 C C . CYS A 1 111 ? 5.312 -7.75 2.416 1 98 111 CYS A C 1
ATOM 901 O O . CYS A 1 111 ? 4.809 -8.695 3.027 1 98 111 CYS A O 1
ATOM 903 N N . GLN A 1 112 ? 6.207 -6.945 2.918 1 97.12 112 GLN A N 1
ATOM 904 C CA . GLN A 1 112 ? 6.664 -7.141 4.289 1 97.12 112 GLN A CA 1
ATOM 905 C C . GLN A 1 112 ? 6.059 -6.098 5.227 1 97.12 112 GLN A C 1
ATOM 907 O O . GLN A 1 112 ? 6.348 -6.09 6.422 1 97.12 112 GLN A O 1
ATOM 912 N N . SER A 1 113 ? 5.23 -5.254 4.672 1 95.94 113 SER A N 1
ATOM 913 C CA . SER A 1 113 ? 4.594 -4.203 5.457 1 95.94 113 SER A CA 1
ATOM 914 C C . SER A 1 113 ? 3.219 -4.641 5.953 1 95.94 113 SER A C 1
ATOM 916 O O . SER A 1 113 ? 2.283 -4.781 5.164 1 95.94 113 SER A O 1
ATOM 918 N N . GLU A 1 114 ? 3.168 -4.703 7.227 1 94.56 114 GLU A N 1
ATOM 919 C CA . GLU A 1 114 ? 1.889 -5.109 7.797 1 94.56 114 GLU A CA 1
ATOM 920 C C . GLU A 1 114 ? 0.781 -4.129 7.426 1 94.56 114 GLU A C 1
ATOM 922 O O . GLU A 1 114 ? -0.347 -4.535 7.141 1 94.56 114 GLU A O 1
ATOM 927 N N . VAL A 1 115 ? 1.11 -2.914 7.426 1 92.56 115 VAL A N 1
ATOM 928 C CA . VAL A 1 115 ? 0.133 -1.871 7.133 1 92.56 115 VAL A CA 1
ATOM 929 C C . VAL A 1 115 ? -0.332 -1.988 5.684 1 92.56 115 VAL A C 1
ATOM 931 O O . VAL A 1 115 ? -1.534 -1.979 5.41 1 92.56 115 VAL A O 1
ATOM 934 N N . LEU A 1 116 ? 0.561 -2.127 4.793 1 95.12 116 LEU A N 1
ATOM 935 C CA . LEU A 1 116 ? 0.2 -2.229 3.383 1 95.12 116 LEU A CA 1
ATOM 936 C C . LEU A 1 116 ? -0.57 -3.518 3.111 1 95.12 116 LEU A C 1
ATOM 938 O O . LEU A 1 116 ? -1.511 -3.527 2.312 1 95.12 116 LEU A O 1
ATOM 942 N N . LEU A 1 117 ? -0.145 -4.559 3.75 1 95.62 117 LEU A N 1
ATOM 943 C CA . LEU A 1 117 ? -0.88 -5.812 3.611 1 95.62 117 LEU A CA 1
ATOM 944 C C . LEU A 1 117 ? -2.318 -5.656 4.094 1 95.62 117 LEU A C 1
ATOM 946 O O . LEU A 1 117 ? -3.252 -6.121 3.436 1 95.62 117 LEU A O 1
ATOM 950 N N . ASP A 1 118 ? -2.453 -5.039 5.168 1 91.88 118 ASP A N 1
ATOM 951 C CA . ASP A 1 118 ? -3.789 -4.809 5.707 1 91.88 118 ASP A CA 1
ATOM 952 C C . ASP A 1 118 ? -4.629 -3.959 4.758 1 91.88 118 ASP A C 1
ATOM 954 O O . ASP A 1 118 ? -5.82 -4.219 4.57 1 91.88 118 ASP A O 1
ATOM 958 N N . MET A 1 119 ? -3.969 -2.992 4.172 1 91.56 119 MET A N 1
ATOM 959 C CA . MET A 1 119 ? -4.676 -2.145 3.219 1 91.56 119 MET A CA 1
ATOM 960 C C . MET A 1 119 ? -5.172 -2.961 2.029 1 91.56 119 MET A C 1
ATOM 962 O O . MET A 1 119 ? -6.289 -2.754 1.552 1 91.56 119 MET A O 1
ATOM 966 N N . LEU A 1 120 ? -4.414 -3.902 1.613 1 93 120 LEU A N 1
ATOM 967 C CA . LEU A 1 120 ? -4.789 -4.73 0.472 1 93 120 LEU A CA 1
ATOM 968 C C . LEU A 1 120 ? -5.887 -5.715 0.855 1 93 120 LEU A C 1
ATOM 970 O O . LEU A 1 120 ? -6.828 -5.934 0.089 1 93 120 LEU A O 1
ATOM 974 N N . PHE A 1 121 ? -5.836 -6.234 2.078 1 91.06 121 PHE A N 1
ATOM 975 C CA . PHE A 1 121 ? -6.719 -7.324 2.473 1 91.06 121 PHE A CA 1
ATOM 976 C C . PHE A 1 121 ? -8.062 -6.793 2.955 1 91.06 121 PHE A C 1
ATOM 978 O O . PHE A 1 121 ? -9.047 -7.535 3.02 1 91.06 121 PHE A O 1
ATOM 985 N N . THR A 1 122 ? -8.109 -5.691 3.449 1 78.12 122 THR A N 1
ATOM 986 C CA . THR A 1 122 ? -9.359 -5.172 3.982 1 78.12 122 THR A CA 1
ATOM 987 C C . THR A 1 122 ? -10.094 -4.344 2.932 1 78.12 122 THR A C 1
ATOM 989 O O . THR A 1 122 ? -11.031 -3.611 3.254 1 78.12 122 THR A O 1
ATOM 992 N N . GLU A 1 123 ? -9.609 -4.457 1.736 1 63.19 123 GLU A N 1
ATOM 993 C CA . GLU A 1 123 ? -10.367 -3.832 0.659 1 63.19 123 GLU A CA 1
ATOM 994 C C . GLU A 1 123 ? -11.797 -4.363 0.611 1 63.19 123 GLU A C 1
ATOM 996 O O . GLU A 1 123 ? -12.031 -5.559 0.8 1 63.19 123 GLU A O 1
ATOM 1001 N N . LYS A 1 124 ? -12.742 -3.52 1.102 1 54.09 124 LYS A N 1
ATOM 1002 C CA . LYS A 1 124 ? -14.125 -3.984 1.068 1 54.09 124 LYS A CA 1
ATOM 1003 C C . LYS A 1 124 ? -14.719 -3.836 -0.329 1 54.09 124 LYS A C 1
ATOM 1005 O O . LYS A 1 124 ? -14.398 -2.889 -1.049 1 54.09 124 LYS A O 1
ATOM 1010 N N . ASP A 1 125 ? -15.148 -5.012 -1.085 1 42.38 125 ASP A N 1
ATOM 1011 C CA . ASP A 1 125 ? -15.969 -4.992 -2.293 1 42.38 125 ASP A CA 1
ATOM 1012 C C . ASP A 1 125 ? -17.219 -4.121 -2.098 1 42.38 125 ASP A C 1
ATOM 1014 O O . ASP A 1 125 ? -17.781 -4.07 -1.003 1 42.38 125 ASP A O 1
ATOM 1018 N N . ASP A 1 126 ? -17.391 -3.006 -2.893 1 36.22 126 ASP A N 1
ATOM 1019 C CA . ASP A 1 126 ? -18.766 -2.592 -3.082 1 36.22 126 ASP A CA 1
ATOM 1020 C C . ASP A 1 126 ? -19.688 -3.803 -3.197 1 36.22 126 ASP A C 1
ATOM 1022 O O . ASP A 1 126 ? -19.328 -4.809 -3.812 1 36.22 126 ASP A O 1
ATOM 1026 N N . MET B 1 1 ? -18.406 15.523 -3.352 1 79.62 1 MET B N 1
ATOM 1027 C CA . MET B 1 1 ? -17.266 16.438 -3.381 1 79.62 1 MET B CA 1
ATOM 1028 C C . MET B 1 1 ? -16.438 16.312 -2.105 1 79.62 1 MET B C 1
ATOM 1030 O O . MET B 1 1 ? -17 16.125 -1.019 1 79.62 1 MET B O 1
ATOM 1034 N N . THR B 1 2 ? -15.062 16.109 -2.256 1 88.88 2 THR B N 1
ATOM 1035 C CA . THR B 1 2 ? -14.164 16.016 -1.111 1 88.88 2 THR B CA 1
ATOM 1036 C C . THR B 1 2 ? -14.086 17.344 -0.367 1 88.88 2 THR B C 1
ATOM 1038 O O . THR B 1 2 ? -13.977 18.406 -0.989 1 88.88 2 THR B O 1
ATOM 1041 N N . ILE B 1 3 ? -14.297 17.406 0.922 1 93 3 ILE B N 1
ATOM 1042 C CA . ILE B 1 3 ? -14.172 18.594 1.758 1 93 3 ILE B CA 1
ATOM 1043 C C . ILE B 1 3 ? -12.719 18.766 2.189 1 93 3 ILE B C 1
ATOM 1045 O O . ILE B 1 3 ? -12.164 17.906 2.881 1 93 3 ILE B O 1
ATOM 1049 N N . ARG B 1 4 ? -12.211 19.938 1.821 1 95.12 4 ARG B N 1
ATOM 1050 C CA . ARG B 1 4 ? -10.789 20.156 2.062 1 95.12 4 ARG B CA 1
ATOM 1051 C C . ARG B 1 4 ? -10.57 21.078 3.258 1 95.12 4 ARG B C 1
ATOM 1053 O O . ARG B 1 4 ? -11.289 22.062 3.428 1 95.12 4 ARG B O 1
ATOM 1060 N N . HIS B 1 5 ? -9.586 20.688 4.082 1 97.38 5 HIS B N 1
ATOM 1061 C CA . HIS B 1 5 ? -9.172 21.484 5.234 1 97.38 5 HIS B CA 1
ATOM 1062 C C . HIS B 1 5 ? -7.664 21.719 5.223 1 97.38 5 HIS B C 1
ATOM 1064 O O . HIS B 1 5 ? -6.91 20.922 4.664 1 97.38 5 HIS B O 1
ATOM 1070 N N . HIS B 1 6 ? -7.332 22.844 5.801 1 97.44 6 HIS B N 1
ATOM 1071 C CA . HIS B 1 6 ? -5.926 23.188 5.977 1 97.44 6 HIS B CA 1
ATOM 1072 C C . HIS B 1 6 ? -5.625 23.531 7.43 1 97.44 6 HIS B C 1
ATOM 1074 O O . HIS B 1 6 ? -6.312 24.375 8.023 1 97.44 6 HIS B O 1
ATOM 1080 N N . VAL B 1 7 ? -4.645 22.875 7.938 1 98.19 7 VAL B N 1
ATOM 1081 C CA . VAL B 1 7 ? -4.258 23.062 9.336 1 98.19 7 VAL B CA 1
ATOM 1082 C C . VAL B 1 7 ? -2.764 23.344 9.422 1 98.19 7 VAL B C 1
ATOM 1084 O O . VAL B 1 7 ? -1.955 22.688 8.766 1 98.19 7 VAL B O 1
ATOM 1087 N N . LYS B 1 8 ? -2.4 24.359 10.289 1 97.69 8 LYS B N 1
ATOM 1088 C CA . LYS B 1 8 ? -0.991 24.703 10.43 1 97.69 8 LYS B CA 1
ATOM 1089 C C . LYS B 1 8 ? -0.542 24.609 11.883 1 97.69 8 LYS B C 1
ATOM 1091 O O . LYS B 1 8 ? -1.047 25.328 12.742 1 97.69 8 LYS B O 1
ATOM 1096 N N . GLY B 1 9 ? 0.422 23.703 12.047 1 97.62 9 GLY B N 1
ATOM 1097 C CA . GLY B 1 9 ? 1.006 23.578 13.375 1 97.62 9 GLY B CA 1
ATOM 1098 C C . GLY B 1 9 ? 0.256 22.609 14.273 1 97.62 9 GLY B C 1
ATOM 1099 O O . GLY B 1 9 ? -0.88 22.234 13.977 1 97.62 9 GLY B O 1
ATOM 1100 N N . TYR B 1 10 ? 0.942 22.297 15.383 1 98 10 TYR B N 1
ATOM 1101 C CA . TYR B 1 10 ? 0.452 21.25 16.266 1 98 10 TYR B CA 1
ATOM 1102 C C . TYR B 1 10 ? -0.774 21.703 17.031 1 98 10 TYR B C 1
ATOM 1104 O O . TYR B 1 10 ? -1.729 20.938 17.219 1 98 10 TYR B O 1
ATOM 1112 N N . ASP B 1 11 ? -0.758 22.938 17.516 1 97.69 11 ASP B N 1
ATOM 1113 C CA . ASP B 1 11 ? -1.885 23.438 18.297 1 97.69 11 ASP B CA 1
ATOM 1114 C C . ASP B 1 11 ? -3.17 23.422 17.469 1 97.69 11 ASP B C 1
ATOM 1116 O O . ASP B 1 11 ? -4.219 22.984 17.953 1 97.69 11 ASP B O 1
ATOM 1120 N N . ASP B 1 12 ? -3.061 23.875 16.281 1 98.12 12 ASP B N 1
ATOM 1121 C CA . ASP B 1 12 ? -4.227 23.906 15.398 1 98.12 12 ASP B CA 1
ATOM 1122 C C . ASP B 1 12 ? -4.648 22.5 15 1 98.12 12 ASP B C 1
ATOM 1124 O O . ASP B 1 12 ? -5.836 22.219 14.828 1 98.12 12 ASP B O 1
ATOM 1128 N N . PHE B 1 13 ? -3.713 21.688 14.891 1 98.56 13 PHE B N 1
ATOM 1129 C CA . PHE B 1 13 ? -3.996 20.281 14.602 1 98.56 13 PHE B CA 1
ATOM 1130 C C . PHE B 1 13 ? -4.844 19.672 15.711 1 98.56 13 PHE B C 1
ATOM 1132 O O . PHE B 1 13 ? -5.891 19.078 15.438 1 98.56 13 PHE B O 1
ATOM 1139 N N . VAL B 1 14 ? -4.438 19.828 16.922 1 97.69 14 VAL B N 1
ATOM 1140 C CA . VAL B 1 14 ? -5.133 19.25 18.078 1 97.69 14 VAL B CA 1
ATOM 1141 C C . VAL B 1 14 ? -6.551 19.812 18.156 1 97.69 14 VAL B C 1
ATOM 1143 O O . VAL B 1 14 ? -7.52 19.062 18.281 1 97.69 14 VAL B O 1
ATOM 1146 N N . LYS B 1 15 ? -6.637 21.094 17.984 1 97.88 15 LYS B N 1
ATOM 1147 C CA . LYS B 1 15 ? -7.938 21.75 18.078 1 97.88 15 LYS B CA 1
ATOM 1148 C C . LYS B 1 15 ? -8.875 21.266 16.984 1 97.88 15 LYS B C 1
ATOM 1150 O O . LYS B 1 15 ? -10.055 21.016 17.234 1 97.88 15 LYS B O 1
ATOM 1155 N N . PHE B 1 16 ? -8.367 21.156 15.781 1 98.38 16 PHE B N 1
ATOM 1156 C CA . PHE B 1 16 ? -9.18 20.719 14.648 1 98.38 16 PHE B CA 1
ATOM 1157 C C . PHE B 1 16 ? -9.758 19.344 14.891 1 98.38 16 PHE B C 1
ATOM 1159 O O . PHE B 1 16 ? -10.969 19.125 14.758 1 98.38 16 PHE B O 1
ATOM 1166 N N . PHE B 1 17 ? -8.953 18.391 15.32 1 97.12 17 PHE B N 1
ATOM 1167 C CA . PHE B 1 17 ? -9.383 17 15.414 1 97.12 17 PHE B CA 1
ATOM 1168 C C . PHE B 1 17 ? -10.188 16.766 16.688 1 97.12 17 PHE B C 1
ATOM 1170 O O . PHE B 1 17 ? -10.961 15.812 16.766 1 97.12 17 PHE B O 1
ATOM 1177 N N . GLU B 1 18 ? -10.023 17.578 17.734 1 96.25 18 GLU B N 1
ATOM 1178 C CA . GLU B 1 18 ? -10.891 17.516 18.906 1 96.25 18 GLU B CA 1
ATOM 1179 C C . GLU B 1 18 ? -12.32 17.922 18.547 1 96.25 18 GLU B C 1
ATOM 1181 O O . GLU B 1 18 ? -13.273 17.438 19.172 1 96.25 18 GLU B O 1
ATOM 1186 N N . ASN B 1 19 ? -12.43 18.703 17.469 1 96.94 19 ASN B N 1
ATOM 1187 C CA . ASN B 1 19 ? -13.734 19.25 17.125 1 96.94 19 ASN B CA 1
ATOM 1188 C C . ASN B 1 19 ? -14.328 18.578 15.906 1 96.94 19 ASN B C 1
ATOM 1190 O O . ASN B 1 19 ? -15.477 18.828 15.539 1 96.94 19 ASN B O 1
ATOM 1194 N N . LEU B 1 20 ? -13.555 17.781 15.281 1 94.44 20 LEU B N 1
ATOM 1195 C CA . LEU B 1 20 ? -14.031 17.109 14.07 1 94.44 20 LEU B CA 1
ATOM 1196 C C . LEU B 1 20 ? -15.094 16.078 14.406 1 94.44 20 LEU B C 1
ATOM 1198 O O . LEU B 1 20 ? -14.844 15.148 15.188 1 94.44 20 LEU B O 1
ATOM 1202 N N . LYS B 1 21 ? -16.297 16.359 13.977 1 92.69 21 LYS B N 1
ATOM 1203 C CA . LYS B 1 21 ? -17.406 15.414 14.117 1 92.69 21 LYS B CA 1
ATOM 1204 C C . LYS B 1 21 ? -17.906 14.953 12.75 1 92.69 21 LYS B C 1
ATOM 1206 O O . LYS B 1 21 ? -18.547 15.719 12.031 1 92.69 21 LYS B O 1
ATOM 1211 N N . THR B 1 22 ? -17.531 13.812 12.359 1 93.62 22 THR B N 1
ATOM 1212 C CA . THR B 1 22 ? -17.969 13.273 11.078 1 93.62 22 THR B CA 1
ATOM 1213 C C . THR B 1 22 ? -17.953 11.75 11.102 1 93.62 22 THR B C 1
ATOM 1215 O O . THR B 1 22 ? -17.141 11.141 11.812 1 93.62 22 THR B O 1
ATOM 1218 N N . GLU B 1 23 ? -18.844 11.18 10.398 1 91 23 GLU B N 1
ATOM 1219 C CA . GLU B 1 23 ? -18.844 9.734 10.203 1 91 23 GLU B CA 1
ATOM 1220 C C . GLU B 1 23 ? -18.203 9.352 8.875 1 91 23 GLU B C 1
ATOM 1222 O O . GLU B 1 23 ? -18.094 8.164 8.555 1 91 23 GLU B O 1
ATOM 1227 N N . GLU B 1 24 ? -17.797 10.406 8.141 1 92.06 24 GLU B N 1
ATOM 1228 C CA . GLU B 1 24 ? -17.172 10.203 6.84 1 92.06 24 GLU B CA 1
ATOM 1229 C C . GLU B 1 24 ? -15.664 9.961 6.98 1 92.06 24 GLU B C 1
ATOM 1231 O O . GLU B 1 24 ? -15.062 10.367 7.973 1 92.06 24 GLU B O 1
ATOM 1236 N N . PRO B 1 25 ? -15.078 9.266 6.035 1 92.94 25 PRO B N 1
ATOM 1237 C CA . PRO B 1 25 ? -13.625 9.062 6.082 1 92.94 25 PRO B CA 1
ATOM 1238 C C . PRO B 1 25 ? -12.844 10.375 6.07 1 92.94 25 PRO B C 1
ATOM 1240 O O . PRO B 1 25 ? -13.234 11.32 5.379 1 92.94 25 PRO B O 1
ATOM 1243 N N . VAL B 1 26 ? -11.844 10.367 6.863 1 95.94 26 VAL B N 1
ATOM 1244 C CA . VAL B 1 26 ? -10.953 11.523 6.941 1 95.94 26 VAL B CA 1
ATOM 1245 C C . VAL B 1 26 ? -9.539 11.117 6.543 1 95.94 26 VAL B C 1
ATOM 1247 O O . VAL B 1 26 ? -8.922 10.266 7.191 1 95.94 26 VAL B O 1
ATOM 1250 N N . PHE B 1 27 ? -9.086 11.727 5.5 1 96.94 27 PHE B N 1
ATOM 1251 C CA . PHE B 1 27 ? -7.707 11.531 5.066 1 96.94 27 PHE B CA 1
ATOM 1252 C C . PHE B 1 27 ? -6.836 12.719 5.465 1 96.94 27 PHE B C 1
ATOM 1254 O O . PHE B 1 27 ? -7.191 13.867 5.207 1 96.94 27 PHE B O 1
ATOM 1261 N N . VAL B 1 28 ? -5.691 12.422 6.078 1 98.19 28 VAL B N 1
ATOM 1262 C CA . VAL B 1 28 ? -4.816 13.477 6.582 1 98.19 28 VAL B CA 1
ATOM 1263 C C . VAL B 1 28 ? -3.459 13.398 5.883 1 98.19 28 VAL B C 1
ATOM 1265 O O . VAL B 1 28 ? -2.807 12.352 5.898 1 98.19 28 VAL B O 1
ATOM 1268 N N . LEU B 1 29 ? -3.084 14.453 5.312 1 98.62 29 LEU B N 1
ATOM 1269 C CA . LEU B 1 29 ? -1.745 14.586 4.746 1 98.62 29 LEU B CA 1
ATOM 1270 C C . LEU B 1 29 ? -0.86 15.445 5.645 1 98.62 29 LEU B C 1
ATOM 1272 O O . LEU B 1 29 ? -1.154 16.625 5.871 1 98.62 29 LEU B O 1
ATOM 1276 N N . TYR B 1 30 ? 0.193 14.852 6.148 1 98.81 30 TYR B N 1
ATOM 1277 C CA . TYR B 1 30 ? 1.216 15.594 6.875 1 98.81 30 TYR B CA 1
ATOM 1278 C C . TYR B 1 30 ? 2.34 16.031 5.945 1 98.81 30 TYR B C 1
ATOM 1280 O O . TYR B 1 30 ? 2.986 15.195 5.309 1 98.81 30 TYR B O 1
ATOM 1288 N N . THR B 1 31 ? 2.547 17.281 5.895 1 98.69 31 THR B N 1
ATOM 1289 C CA . THR B 1 31 ? 3.514 17.844 4.965 1 98.69 31 THR B CA 1
ATOM 1290 C C . THR B 1 31 ? 4.289 18.984 5.625 1 98.69 31 THR B C 1
ATOM 1292 O O . THR B 1 31 ? 3.898 19.484 6.684 1 98.69 31 THR B O 1
ATOM 1295 N N . GLY B 1 32 ? 5.453 19.312 5.035 1 98.31 32 GLY B N 1
ATOM 1296 C CA . GLY B 1 32 ? 6.18 20.484 5.516 1 98.31 32 GLY B CA 1
ATOM 1297 C C . GLY B 1 32 ? 5.461 21.781 5.234 1 98.31 32 GLY B C 1
ATOM 1298 O O . GLY B 1 32 ? 4.641 21.859 4.316 1 98.31 32 GLY B O 1
ATOM 1299 N N . ALA B 1 33 ? 5.832 22.75 6.004 1 97.94 33 ALA B N 1
ATOM 1300 C CA . ALA B 1 33 ? 5.281 24.094 5.781 1 97.94 33 ALA B CA 1
ATOM 1301 C C . ALA B 1 33 ? 5.605 24.594 4.375 1 97.94 33 ALA B C 1
ATOM 1303 O O . ALA B 1 33 ? 6.629 24.219 3.797 1 97.94 33 ALA B O 1
ATOM 1304 N N . LYS B 1 34 ? 4.695 25.391 3.895 1 96.5 34 LYS B N 1
ATOM 1305 C CA . LYS B 1 34 ? 4.867 25.938 2.553 1 96.5 34 LYS B CA 1
ATOM 1306 C C . LYS B 1 34 ? 5.773 27.172 2.574 1 96.5 34 LYS B C 1
ATOM 1308 O O . LYS B 1 34 ? 5.707 27.984 3.498 1 96.5 34 LYS B O 1
ATOM 1313 N N . LEU B 1 35 ? 6.543 27.25 1.505 1 96.56 35 LEU B N 1
ATOM 1314 C CA . LEU B 1 35 ? 7.383 28.422 1.294 1 96.56 35 LEU B CA 1
ATOM 1315 C C . LEU B 1 35 ? 6.613 29.531 0.567 1 96.56 35 LEU B C 1
ATOM 1317 O O . LEU B 1 35 ? 5.414 29.391 0.322 1 96.56 35 LEU B O 1
ATOM 1321 N N . GLU B 1 36 ? 7.281 30.594 0.284 1 94.56 36 GLU B N 1
ATOM 1322 C CA . GLU B 1 36 ? 6.656 31.734 -0.376 1 94.56 36 GLU B CA 1
ATOM 1323 C C . GLU B 1 36 ? 6.16 31.359 -1.771 1 94.56 36 GLU B C 1
ATOM 1325 O O . GLU B 1 36 ? 5.168 31.922 -2.25 1 94.56 36 GLU B O 1
ATOM 1330 N N . ASN B 1 37 ? 6.762 30.375 -2.326 1 94.25 37 ASN B N 1
ATOM 1331 C CA . ASN B 1 37 ? 6.391 29.953 -3.676 1 94.25 37 ASN B CA 1
ATOM 1332 C C . ASN B 1 37 ? 5.199 29.016 -3.666 1 94.25 37 ASN B C 1
ATOM 1334 O O . ASN B 1 37 ? 4.77 28.531 -4.719 1 94.25 37 ASN B O 1
ATOM 1338 N N . GLY B 1 38 ? 4.82 28.688 -2.477 1 93.62 38 GLY B N 1
ATOM 1339 C CA . GLY B 1 38 ? 3.639 27.844 -2.361 1 93.62 38 GLY B CA 1
ATOM 1340 C C . GLY B 1 38 ? 3.963 26.375 -2.236 1 93.62 38 GLY B C 1
ATOM 1341 O O . GLY B 1 38 ? 3.064 25.547 -2.053 1 93.62 38 GLY B O 1
ATOM 1342 N N . GLN B 1 39 ? 5.234 26.094 -2.264 1 95.88 39 GLN B N 1
ATOM 1343 C CA . GLN B 1 39 ? 5.664 24.703 -2.154 1 95.88 39 GLN B CA 1
ATOM 1344 C C . GLN B 1 39 ? 6.219 24.406 -0.763 1 95.88 39 GLN B C 1
ATOM 1346 O O . GLN B 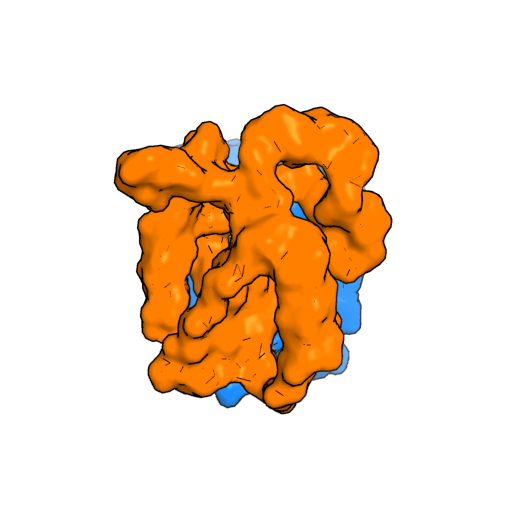1 39 ? 6.719 25.297 -0.085 1 95.88 39 GLN B O 1
ATOM 1351 N N . SER B 1 40 ? 6.043 23.141 -0.426 1 97.81 40 SER B N 1
ATOM 1352 C CA . SER B 1 40 ? 6.641 22.719 0.833 1 97.81 40 SER B CA 1
ATOM 1353 C C . SER B 1 40 ? 8.164 22.812 0.786 1 97.81 40 SER B C 1
ATOM 1355 O O . SER B 1 40 ? 8.766 22.641 -0.273 1 97.81 40 SER B O 1
ATOM 1357 N N . TRP B 1 41 ? 8.812 23.109 1.878 1 98.12 41 TRP B N 1
ATOM 1358 C CA . TRP B 1 41 ? 10.266 23.109 1.962 1 98.12 41 TRP B CA 1
ATOM 1359 C C . TRP B 1 41 ? 10.812 21.688 1.835 1 98.12 41 TRP B C 1
ATOM 1361 O O . TRP B 1 41 ? 12.016 21.484 1.654 1 98.12 41 TRP B O 1
ATOM 1371 N N . CYS B 1 42 ? 9.922 20.766 1.982 1 98.19 42 CYS B N 1
ATOM 1372 C CA . CYS B 1 42 ? 10.289 19.359 1.921 1 98.19 42 CYS B CA 1
ATOM 1373 C C . CYS B 1 42 ? 10.211 18.828 0.492 1 98.19 42 CYS B C 1
ATOM 1375 O O . CYS B 1 42 ? 9.117 18.688 -0.057 1 98.19 42 CYS B O 1
ATOM 1377 N N . PRO B 1 43 ? 11.305 18.516 -0.054 1 97.62 43 PRO B N 1
ATOM 1378 C CA . PRO B 1 43 ? 11.328 18.078 -1.454 1 97.62 43 PRO B CA 1
ATOM 1379 C C . PRO B 1 43 ? 10.453 16.859 -1.707 1 97.62 43 PRO B C 1
ATOM 1381 O O . PRO B 1 43 ? 9.773 16.781 -2.734 1 97.62 43 PRO B O 1
ATOM 1384 N N . ASP B 1 44 ? 10.523 15.93 -0.79 1 97.94 44 ASP B N 1
ATOM 1385 C CA . ASP B 1 44 ? 9.688 14.742 -0.933 1 97.94 44 ASP B CA 1
ATOM 1386 C C . ASP B 1 44 ? 8.203 15.102 -0.937 1 97.94 44 ASP B C 1
ATOM 1388 O O . ASP B 1 44 ? 7.414 14.5 -1.659 1 97.94 44 ASP B O 1
ATOM 1392 N N . CYS B 1 45 ? 7.801 16.062 -0.15 1 98.56 45 CYS B N 1
ATOM 1393 C CA . CYS B 1 45 ? 6.422 16.531 -0.101 1 98.56 45 CYS B CA 1
ATOM 1394 C C . CYS B 1 45 ? 6.02 17.172 -1.426 1 98.56 45 CYS B C 1
ATOM 1396 O O . CYS B 1 45 ? 4.906 16.953 -1.911 1 98.56 45 CYS B O 1
ATOM 1398 N N . VAL B 1 46 ? 6.945 17.859 -1.962 1 98.31 46 VAL B N 1
ATOM 1399 C CA . VAL B 1 46 ? 6.691 18.531 -3.238 1 98.31 46 VAL B CA 1
ATOM 1400 C C . VAL B 1 46 ? 6.5 17.484 -4.332 1 98.31 46 VAL B C 1
ATOM 1402 O O . VAL B 1 46 ? 5.555 17.562 -5.121 1 98.31 46 VAL B O 1
ATOM 1405 N N . GLU B 1 47 ? 7.367 16.531 -4.277 1 97.69 47 GLU B N 1
ATOM 1406 C CA . GLU B 1 47 ? 7.332 15.484 -5.297 1 97.69 47 GLU B CA 1
ATOM 1407 C C . GLU B 1 47 ? 6.055 14.656 -5.199 1 97.69 47 GLU B C 1
ATOM 1409 O O . GLU B 1 47 ? 5.52 14.203 -6.211 1 97.69 47 GLU B O 1
ATOM 1414 N N . ALA B 1 48 ? 5.559 14.5 -4.043 1 98 48 ALA B N 1
ATOM 1415 C CA . ALA B 1 48 ? 4.402 13.641 -3.805 1 98 48 ALA B CA 1
ATOM 1416 C C . ALA B 1 48 ? 3.102 14.375 -4.113 1 98 48 ALA B C 1
ATOM 1418 O O . ALA B 1 48 ? 2.07 13.75 -4.367 1 98 48 ALA B O 1
ATOM 1419 N N . GLU B 1 49 ? 3.129 15.633 -4.098 1 97.25 49 GLU B N 1
ATOM 1420 C CA . GLU B 1 49 ? 1.928 16.453 -4.137 1 97.25 49 GLU B CA 1
ATOM 1421 C C . GLU B 1 49 ? 1.087 16.156 -5.375 1 97.25 49 GLU B C 1
ATOM 1423 O O . GLU B 1 49 ? -0.12 15.93 -5.27 1 97.25 49 GLU B O 1
ATOM 1428 N N . PRO B 1 50 ? 1.651 16.125 -6.562 1 97.62 50 PRO B N 1
ATOM 1429 C CA . PRO B 1 50 ? 0.821 15.883 -7.746 1 97.62 50 PRO B CA 1
ATOM 1430 C C . PRO B 1 50 ? 0.154 14.508 -7.727 1 97.62 50 PRO B C 1
ATOM 1432 O O . PRO B 1 50 ? -0.965 14.359 -8.227 1 97.62 50 PRO B O 1
ATOM 1435 N N . PHE B 1 51 ? 0.816 13.516 -7.227 1 97.69 51 PHE B N 1
ATOM 1436 C CA . PHE B 1 51 ? 0.253 12.172 -7.137 1 97.69 51 PHE B CA 1
ATOM 1437 C C . PHE B 1 51 ? -0.921 12.141 -6.168 1 97.69 51 PHE B C 1
ATOM 1439 O O . PHE B 1 51 ? -1.964 11.555 -6.465 1 97.69 51 PHE B O 1
ATOM 1446 N N . ILE B 1 52 ? -0.724 12.797 -5.047 1 97.38 52 ILE B N 1
ATOM 1447 C CA . ILE B 1 52 ? -1.768 12.844 -4.027 1 97.38 52 ILE B CA 1
ATOM 1448 C C . ILE B 1 52 ? -2.988 13.578 -4.57 1 97.38 52 ILE B C 1
ATOM 1450 O O . ILE B 1 52 ? -4.117 13.102 -4.445 1 97.38 52 ILE B O 1
ATOM 1454 N N . GLU B 1 53 ? -2.738 14.68 -5.238 1 95.94 53 GLU B N 1
ATOM 1455 C CA . GLU B 1 53 ? -3.826 15.461 -5.812 1 95.94 53 GLU B CA 1
ATOM 1456 C C . GLU B 1 53 ? -4.602 14.656 -6.855 1 95.94 53 GLU B C 1
ATOM 1458 O O . GLU B 1 53 ? -5.832 14.711 -6.902 1 95.94 53 GLU B O 1
ATOM 1463 N N . ALA B 1 54 ? -3.91 13.953 -7.637 1 94.94 54 ALA B N 1
ATOM 1464 C CA . ALA B 1 54 ? -4.559 13.109 -8.641 1 94.94 54 ALA B CA 1
ATOM 1465 C C . ALA B 1 54 ? -5.41 12.031 -7.98 1 94.94 54 ALA B C 1
ATOM 1467 O O . ALA B 1 54 ? -6.512 11.734 -8.445 1 94.94 54 ALA B O 1
ATOM 1468 N N . GLY B 1 55 ? -4.898 11.469 -6.891 1 92.69 55 GLY B N 1
ATOM 1469 C CA . GLY B 1 55 ? -5.621 10.438 -6.164 1 92.69 55 GLY B CA 1
ATOM 1470 C C . GLY B 1 55 ? -6.879 10.945 -5.488 1 92.69 55 GLY B C 1
ATOM 1471 O O . GLY B 1 55 ? -7.871 10.227 -5.383 1 92.69 55 GLY B O 1
ATOM 1472 N N . LEU B 1 56 ? -6.883 12.172 -5.102 1 92 56 LEU B N 1
ATOM 1473 C CA . LEU B 1 56 ? -7.996 12.766 -4.371 1 92 56 LEU B CA 1
ATOM 1474 C C . LEU B 1 56 ? -9.242 12.836 -5.246 1 92 56 LEU B C 1
ATOM 1476 O O . LEU B 1 56 ? -10.359 12.922 -4.734 1 92 56 LEU B O 1
ATOM 1480 N N . LYS B 1 57 ? -9.039 12.734 -6.508 1 88.31 57 LYS B N 1
ATOM 1481 C CA . LYS B 1 57 ? -10.156 12.797 -7.441 1 88.31 57 LYS B CA 1
ATOM 1482 C C . LYS B 1 57 ? -11.016 11.539 -7.359 1 88.31 57 LYS B C 1
ATOM 1484 O O . LYS B 1 57 ? -12.172 11.531 -7.789 1 88.31 57 LYS B O 1
ATOM 1489 N N . THR B 1 58 ? -10.477 10.5 -6.805 1 83.5 58 THR B N 1
ATOM 1490 C CA . THR B 1 58 ? -11.188 9.227 -6.734 1 83.5 58 THR B CA 1
ATOM 1491 C C . THR B 1 58 ? -11.875 9.062 -5.383 1 83.5 58 THR B C 1
ATOM 1493 O O . THR B 1 58 ? -12.586 8.078 -5.156 1 83.5 58 THR B O 1
ATOM 1496 N N . LEU B 1 59 ? -11.664 9.984 -4.48 1 85 59 LEU B N 1
ATOM 1497 C CA . LEU B 1 59 ? -12.234 9.891 -3.143 1 85 59 LEU B CA 1
ATOM 1498 C C . LEU B 1 59 ? -13.758 9.938 -3.203 1 85 59 LEU B C 1
ATOM 1500 O O . LEU B 1 59 ? -14.336 10.641 -4.039 1 85 59 LEU B O 1
ATOM 1504 N N . PRO B 1 60 ? -14.312 9.094 -2.312 1 77.56 60 PRO B N 1
ATOM 1505 C CA . PRO B 1 60 ? -15.766 9.188 -2.23 1 77.56 60 PRO B CA 1
ATOM 1506 C C . PRO B 1 60 ? -16.25 10.602 -1.932 1 77.56 60 PRO B C 1
ATOM 1508 O O . PRO B 1 60 ? -15.531 11.391 -1.311 1 77.56 60 PRO B O 1
ATOM 1511 N N . GLU B 1 61 ? -17.484 10.695 -2.277 1 81.38 61 GLU B N 1
ATOM 1512 C CA . GLU B 1 61 ? -18.109 11.977 -1.976 1 81.38 61 GLU B CA 1
ATOM 1513 C C . GLU B 1 61 ? -18.234 12.195 -0.469 1 81.38 61 GLU B C 1
ATOM 1515 O O . GLU B 1 61 ? -18.406 11.234 0.287 1 81.38 61 GLU B O 1
ATOM 1520 N N . LYS B 1 62 ? -17.984 13.32 0.024 1 89.25 62 LYS B N 1
ATOM 1521 C CA . LYS B 1 62 ? -18.188 13.781 1.392 1 89.25 62 LYS B CA 1
ATOM 1522 C C . LYS B 1 62 ? -16.984 13.453 2.273 1 89.25 62 LYS B C 1
ATOM 1524 O O . LYS B 1 62 ? -16.984 13.781 3.463 1 89.25 62 LYS B O 1
ATOM 1529 N N . SER B 1 63 ? -15.977 12.758 1.648 1 92.19 63 SER B N 1
ATOM 1530 C CA . SER B 1 63 ? -14.766 12.5 2.43 1 92.19 63 SER B CA 1
ATOM 1531 C C . SER B 1 63 ? -14.047 13.797 2.779 1 92.19 63 SER B C 1
ATOM 1533 O O . SER B 1 63 ? -14.172 14.797 2.064 1 92.19 63 SER B O 1
ATOM 1535 N N . HIS B 1 64 ? -13.43 13.734 3.867 1 96.12 64 HIS B N 1
ATOM 1536 C CA . HIS B 1 64 ? -12.633 14.875 4.285 1 96.12 64 HIS B CA 1
ATOM 1537 C C . HIS B 1 64 ? -11.156 14.656 3.973 1 96.12 64 HIS B C 1
ATOM 1539 O O . HIS B 1 64 ? -10.633 13.555 4.152 1 96.12 64 HIS B O 1
ATOM 1545 N N . PHE B 1 65 ? -10.586 15.719 3.443 1 97.19 65 PHE B N 1
ATOM 1546 C CA . PHE B 1 65 ? -9.148 15.758 3.23 1 97.19 65 PHE B CA 1
ATOM 1547 C C . PHE B 1 65 ? -8.516 16.906 4 1 97.19 65 PHE B C 1
ATOM 1549 O O . PHE B 1 65 ? -8.836 18.078 3.756 1 97.19 65 PHE B O 1
ATOM 1556 N N . VAL B 1 66 ? -7.609 16.578 4.918 1 98.25 66 VAL B N 1
ATOM 1557 C CA . VAL B 1 66 ? -6.992 17.578 5.789 1 98.25 66 VAL B CA 1
ATOM 1558 C C . VAL B 1 66 ? -5.496 17.672 5.5 1 98.25 66 VAL B C 1
ATOM 1560 O O . VAL B 1 66 ? -4.758 16.703 5.734 1 98.25 66 VAL B O 1
ATOM 1563 N N . GLU B 1 67 ? -5.09 18.734 5.027 1 98.38 67 GLU B N 1
ATOM 1564 C CA . GLU B 1 67 ? -3.66 19 4.891 1 98.38 67 GLU B CA 1
ATOM 1565 C C . GLU B 1 67 ? -3.096 19.656 6.145 1 98.38 67 GLU B C 1
ATOM 1567 O O . GLU B 1 67 ? -3.486 20.766 6.496 1 98.38 67 GLU B O 1
ATOM 1572 N N . VAL B 1 68 ? -2.182 18.984 6.75 1 98.69 68 VAL B N 1
ATOM 1573 C CA . VAL B 1 68 ? -1.541 19.484 7.965 1 98.69 68 VAL B CA 1
ATOM 1574 C C . VAL B 1 68 ? -0.102 19.891 7.66 1 98.69 68 VAL B C 1
ATOM 1576 O O . VAL B 1 68 ? 0.728 19.047 7.309 1 98.69 68 VAL B O 1
ATOM 1579 N N . GLN B 1 69 ? 0.148 21.125 7.805 1 98.56 69 GLN B N 1
ATOM 1580 C CA . GLN B 1 69 ? 1.528 21.594 7.762 1 98.56 69 GLN B CA 1
ATOM 1581 C C . GLN B 1 69 ? 2.188 21.484 9.133 1 98.56 69 GLN B C 1
ATOM 1583 O O . GLN B 1 69 ? 1.814 22.219 10.062 1 98.56 69 GLN B O 1
ATOM 1588 N N . VAL B 1 70 ? 3.154 20.656 9.195 1 98.5 70 VAL B N 1
ATOM 1589 C CA . VAL B 1 70 ? 3.67 20.297 10.508 1 98.5 70 VAL B CA 1
ATOM 1590 C C . VAL B 1 70 ? 4.512 21.438 11.07 1 98.5 70 VAL B C 1
ATOM 1592 O O . VAL B 1 70 ? 4.664 21.562 12.289 1 98.5 70 VAL B O 1
ATOM 1595 N N . GLY B 1 71 ? 5.168 22.219 10.242 1 98.12 71 GLY B N 1
ATOM 1596 C CA . GLY B 1 71 ? 6.094 23.266 10.617 1 98.12 71 GLY B CA 1
ATOM 1597 C C . GLY B 1 71 ? 7.262 23.406 9.656 1 98.12 71 GLY B C 1
ATOM 1598 O O . GLY B 1 71 ? 7.305 22.75 8.617 1 98.12 71 GLY B O 1
ATOM 1599 N N . ASP B 1 72 ? 8.148 24.312 10.055 1 97.81 72 ASP B N 1
ATOM 1600 C CA . ASP B 1 72 ? 9.32 24.5 9.211 1 97.81 72 ASP B CA 1
ATOM 1601 C C . ASP B 1 72 ? 10.32 23.359 9.398 1 97.81 72 ASP B C 1
ATOM 1603 O O . ASP B 1 72 ? 10.117 22.484 10.234 1 97.81 72 ASP B O 1
ATOM 1607 N N . ARG B 1 73 ? 11.336 23.422 8.633 1 97.19 73 ARG B N 1
ATOM 1608 C CA . ARG B 1 73 ? 12.312 22.328 8.594 1 97.19 73 ARG B CA 1
ATOM 1609 C C . ARG B 1 73 ? 12.961 22.141 9.961 1 97.19 73 ARG B C 1
ATOM 1611 O O . ARG B 1 73 ? 13.141 21 10.414 1 97.19 73 ARG B O 1
ATOM 1618 N N . ALA B 1 74 ? 13.297 23.234 10.609 1 97.5 74 ALA B N 1
ATOM 1619 C CA . ALA B 1 74 ? 13.945 23.156 11.914 1 97.5 74 ALA B CA 1
ATOM 1620 C C . ALA B 1 74 ? 13.031 22.5 12.945 1 97.5 74 ALA B C 1
ATOM 1622 O O . ALA B 1 74 ? 13.484 21.672 13.742 1 97.5 74 ALA B O 1
ATOM 1623 N N . PHE B 1 75 ? 11.828 22.859 12.898 1 97.62 75 PHE B N 1
ATOM 1624 C CA . PHE B 1 75 ? 10.844 22.281 13.805 1 97.62 75 PHE B CA 1
ATOM 1625 C C . PHE B 1 75 ? 10.711 20.781 13.57 1 97.62 75 PHE B C 1
ATOM 1627 O O . PHE B 1 75 ? 10.742 20 14.516 1 97.62 75 PHE B O 1
ATOM 1634 N N . TRP B 1 76 ? 10.688 20.312 12.398 1 97.81 76 TRP B N 1
ATOM 1635 C CA . TRP B 1 76 ? 10.477 18.922 12.031 1 97.81 76 TRP B CA 1
ATOM 1636 C C . TRP B 1 76 ? 11.695 18.078 12.375 1 97.81 76 TRP B C 1
ATOM 1638 O O . TRP B 1 76 ? 11.57 16.953 12.852 1 97.81 76 TRP B O 1
ATOM 1648 N N . LYS B 1 77 ? 12.812 18.625 12.094 1 96.12 77 LYS B N 1
ATOM 1649 C CA . LYS B 1 77 ? 14.055 17.875 12.242 1 96.12 77 LYS B CA 1
ATOM 1650 C C . LYS B 1 77 ? 14.391 17.641 13.711 1 96.12 77 LYS B C 1
ATOM 1652 O O . LYS B 1 77 ? 15.242 16.812 14.039 1 96.12 77 LYS B O 1
ATOM 1657 N N . ASP B 1 78 ? 13.734 18.453 14.578 1 96.44 78 ASP B N 1
ATOM 1658 C CA . ASP B 1 78 ? 13.883 18.203 16.016 1 96.44 78 ASP B CA 1
ATOM 1659 C C . ASP B 1 78 ? 13.375 16.812 16.391 1 96.44 78 ASP B C 1
ATOM 1661 O O . ASP B 1 78 ? 12.211 16.484 16.141 1 96.44 78 ASP B O 1
ATOM 1665 N N . PRO B 1 79 ? 14.203 15.984 16.984 1 94.5 79 PRO B N 1
ATOM 1666 C CA . PRO B 1 79 ? 13.758 14.641 17.375 1 94.5 79 PRO B CA 1
ATOM 1667 C C . PRO B 1 79 ? 12.602 14.672 18.375 1 94.5 79 PRO B C 1
ATOM 1669 O O . PRO B 1 79 ? 11.898 13.68 18.547 1 94.5 79 PRO B O 1
ATOM 1672 N N . ASN B 1 80 ? 12.445 15.797 19.031 1 95.81 80 ASN B N 1
ATOM 1673 C CA . ASN B 1 80 ? 11.375 15.945 20.016 1 95.81 80 ASN B CA 1
ATOM 1674 C C . ASN B 1 80 ? 10.141 16.609 19.422 1 95.81 80 ASN B C 1
ATOM 1676 O O . ASN B 1 80 ? 9.234 17.016 20.141 1 95.81 80 ASN B O 1
ATOM 1680 N N . CYS B 1 81 ? 10.219 16.734 18.156 1 97.12 81 CYS B N 1
ATOM 1681 C CA . CYS B 1 81 ? 9.047 17.266 17.484 1 97.12 81 CYS B CA 1
ATOM 1682 C C . CYS B 1 81 ? 7.777 16.562 17.953 1 97.12 81 CYS B C 1
ATOM 1684 O O . CYS B 1 81 ? 7.707 15.328 17.938 1 97.12 81 CYS B O 1
ATOM 1686 N N . VAL B 1 82 ? 6.758 17.266 18.297 1 97.75 82 VAL B N 1
ATOM 1687 C CA . VAL B 1 82 ? 5.555 16.75 18.938 1 97.75 82 VAL B CA 1
ATOM 1688 C C . VAL B 1 82 ? 4.82 15.805 17.984 1 97.75 82 VAL B C 1
ATOM 1690 O O . VAL B 1 82 ? 4.188 14.836 18.422 1 97.75 82 VAL B O 1
ATOM 1693 N N . PHE B 1 83 ? 4.875 15.969 16.688 1 98.19 83 PHE B N 1
ATOM 1694 C CA . PHE B 1 83 ? 4.199 15.117 15.719 1 98.19 83 PHE B CA 1
ATOM 1695 C C . PHE B 1 83 ? 4.812 13.719 15.695 1 98.19 83 PHE B C 1
ATOM 1697 O O . PHE B 1 83 ? 4.168 12.758 15.273 1 98.19 83 PHE B O 1
ATOM 1704 N N . ARG B 1 84 ? 6.055 13.633 16.094 1 97.06 84 ARG B N 1
ATOM 1705 C CA . ARG B 1 84 ? 6.742 12.344 16.141 1 97.06 84 ARG B CA 1
ATOM 1706 C C . ARG B 1 84 ? 6.391 11.586 17.406 1 97.06 84 ARG B C 1
ATOM 1708 O O . ARG B 1 84 ? 6.32 10.359 17.406 1 97.06 84 ARG B O 1
ATOM 1715 N N . LYS B 1 85 ? 6.062 12.367 18.469 1 95.44 85 LYS B N 1
ATOM 1716 C CA . LYS B 1 85 ? 5.883 11.766 19.781 1 95.44 85 LYS B CA 1
ATOM 1717 C C . LYS B 1 85 ? 4.402 11.531 20.094 1 95.44 85 LYS B C 1
ATOM 1719 O O . LYS B 1 85 ? 4.062 10.711 20.938 1 95.44 85 LYS B O 1
ATOM 1724 N N . ASP B 1 86 ? 3.641 12.258 19.344 1 96.06 86 ASP B N 1
ATOM 1725 C CA . ASP B 1 86 ? 2.205 12.125 19.578 1 96.06 86 ASP B CA 1
ATOM 1726 C C . ASP B 1 86 ? 1.708 10.734 19.172 1 96.06 86 ASP B C 1
ATOM 1728 O O . ASP B 1 86 ? 2.041 10.242 18.094 1 96.06 86 ASP B O 1
ATOM 1732 N N . ASN B 1 87 ? 0.857 10.133 19.984 1 93.88 87 ASN B N 1
ATOM 1733 C CA . ASN B 1 87 ? 0.399 8.758 19.797 1 93.88 87 ASN B CA 1
ATOM 1734 C C . ASN B 1 87 ? -0.531 8.641 18.594 1 93.88 87 ASN B C 1
ATOM 1736 O O . ASN B 1 87 ? -0.677 7.559 18.031 1 93.88 87 ASN B O 1
ATOM 1740 N N . LYS B 1 88 ? -1.14 9.688 18.188 1 93.38 88 LYS B N 1
ATOM 1741 C CA . LYS B 1 88 ? -2.094 9.656 17.078 1 93.38 88 LYS B CA 1
ATOM 1742 C C . LYS B 1 88 ? -1.387 9.82 15.742 1 93.38 88 LYS B C 1
ATOM 1744 O O . LYS B 1 88 ? -1.837 9.289 14.727 1 93.38 88 LYS B O 1
ATOM 1749 N N . THR B 1 89 ? -0.29 10.586 15.773 1 96.81 89 THR B N 1
ATOM 1750 C CA . THR B 1 89 ? 0.381 10.875 14.516 1 96.81 89 THR B CA 1
ATOM 1751 C C . THR B 1 89 ? 1.573 9.938 14.312 1 96.81 89 THR B C 1
ATOM 1753 O O . THR B 1 89 ? 1.67 9.258 13.289 1 96.81 89 THR B O 1
ATOM 1756 N N . GLN B 1 90 ? 2.459 9.906 15.328 1 95.81 90 GLN B N 1
ATOM 1757 C CA . GLN B 1 90 ? 3.652 9.062 15.32 1 95.81 90 GLN B CA 1
ATOM 1758 C C . GLN B 1 90 ? 4.395 9.18 13.992 1 95.81 90 GLN B C 1
ATOM 1760 O O . GLN B 1 90 ? 4.734 8.164 13.375 1 95.81 90 GLN B O 1
ATOM 1765 N N . LEU B 1 91 ? 4.648 10.352 13.586 1 97.94 91 LEU B N 1
ATOM 1766 C CA . LEU B 1 91 ? 5.242 10.586 12.273 1 97.94 91 LEU B CA 1
ATOM 1767 C C . LEU B 1 91 ? 6.715 10.195 12.266 1 97.94 91 LEU B C 1
ATOM 1769 O O . LEU B 1 91 ? 7.465 10.562 13.172 1 97.94 91 LEU B O 1
ATOM 1773 N N . LYS B 1 92 ? 7.078 9.516 11.25 1 96.69 92 LYS B N 1
ATOM 1774 C CA . LYS B 1 92 ? 8.484 9.148 11.086 1 96.69 92 LYS B CA 1
ATOM 1775 C C . LYS B 1 92 ? 9.109 9.914 9.914 1 96.69 92 LYS B C 1
ATOM 1777 O O . LYS B 1 92 ? 10.305 10.227 9.945 1 96.69 92 LYS B O 1
ATOM 1782 N N . VAL B 1 93 ? 8.344 10.164 8.883 1 97.94 93 VAL B N 1
ATOM 1783 C CA . VAL B 1 93 ? 8.836 10.844 7.691 1 97.94 93 VAL B CA 1
ATOM 1784 C C . VAL B 1 93 ? 7.723 11.703 7.094 1 97.94 93 VAL B C 1
ATOM 1786 O O . VAL B 1 93 ? 6.543 11.508 7.398 1 97.94 93 VAL B O 1
ATOM 1789 N N . LEU B 1 94 ? 8.164 12.703 6.305 1 98.38 94 LEU B N 1
ATOM 1790 C CA . LEU B 1 94 ? 7.25 13.469 5.465 1 98.38 94 LEU B CA 1
ATOM 1791 C C . LEU B 1 94 ? 7.477 13.164 3.99 1 98.38 94 LEU B C 1
ATOM 1793 O O . LEU B 1 94 ? 8.609 12.914 3.568 1 98.38 94 LEU B O 1
ATOM 1797 N N . PRO B 1 95 ? 6.465 13.195 3.229 1 98.69 95 PRO B N 1
ATOM 1798 C CA . PRO B 1 95 ? 5.047 13.273 3.59 1 98.69 95 PRO B CA 1
ATOM 1799 C C . PRO B 1 95 ? 4.508 11.961 4.152 1 98.69 95 PRO B C 1
ATOM 1801 O O . PRO B 1 95 ? 5.113 10.906 3.961 1 98.69 95 PRO B O 1
ATOM 1804 N N . THR B 1 96 ? 3.533 12.031 4.949 1 98.69 96 THR B N 1
ATOM 1805 C CA . THR B 1 96 ? 2.729 10.891 5.371 1 98.69 96 THR B CA 1
ATOM 1806 C C . THR B 1 96 ? 1.247 11.141 5.102 1 98.69 96 THR B C 1
ATOM 1808 O O . THR B 1 96 ? 0.728 12.211 5.426 1 98.69 96 THR B O 1
ATOM 1811 N N . LEU B 1 97 ? 0.596 10.211 4.414 1 98.38 97 LEU B N 1
ATOM 1812 C CA . LEU B 1 97 ? -0.838 10.234 4.152 1 98.38 97 LEU B CA 1
ATOM 1813 C C . LEU B 1 97 ? -1.547 9.117 4.91 1 98.38 97 LEU B C 1
ATOM 1815 O O . LEU B 1 97 ? -1.229 7.938 4.727 1 98.38 97 LEU B O 1
ATOM 1819 N N . ALA B 1 98 ? -2.512 9.547 5.762 1 97 98 ALA B N 1
ATOM 1820 C CA . ALA B 1 98 ? -3.113 8.555 6.652 1 97 98 ALA B CA 1
ATOM 1821 C C . ALA B 1 98 ? -4.637 8.617 6.59 1 97 98 ALA B C 1
ATOM 1823 O O . ALA B 1 98 ? -5.211 9.68 6.336 1 97 98 ALA B O 1
ATOM 1824 N N . LEU B 1 99 ? -5.285 7.477 6.738 1 94.94 99 LEU B N 1
ATOM 1825 C CA . LEU B 1 99 ? -6.711 7.406 7.047 1 94.94 99 LEU B CA 1
ATOM 1826 C C . LEU B 1 99 ? -6.953 7.551 8.547 1 94.94 99 LEU B C 1
ATOM 1828 O O . LEU B 1 99 ? -6.633 6.648 9.32 1 94.94 99 LEU B O 1
ATOM 1832 N N . TRP B 1 100 ? -7.484 8.695 8.852 1 95.75 100 TRP B N 1
ATOM 1833 C CA . TRP B 1 100 ? -7.586 9.086 10.258 1 95.75 100 TRP B CA 1
ATOM 1834 C C . TRP B 1 100 ? -8.367 8.039 11.055 1 95.75 100 TRP B C 1
ATOM 1836 O O . TRP B 1 100 ? -9.398 7.547 10.602 1 95.75 100 TRP B O 1
ATOM 1846 N N . GLY B 1 101 ? -7.82 7.723 12.25 1 92.56 101 GLY B N 1
ATOM 1847 C CA . GLY B 1 101 ? -8.484 6.777 13.133 1 92.56 101 GLY B CA 1
ATOM 1848 C C . GLY B 1 101 ? -8.086 5.336 12.883 1 92.56 101 GLY B C 1
ATOM 1849 O O . GLY B 1 101 ? -8.555 4.426 13.562 1 92.56 101 GLY B O 1
ATOM 1850 N N . THR B 1 102 ? -7.25 5.09 11.883 1 91.88 102 THR B N 1
ATOM 1851 C CA . THR B 1 102 ? -6.746 3.758 11.562 1 91.88 102 THR B CA 1
ATOM 1852 C C . THR B 1 102 ? -5.223 3.756 11.508 1 91.88 102 THR B C 1
ATOM 1854 O O . THR B 1 102 ? -4.586 4.805 11.625 1 91.88 102 THR B O 1
ATOM 1857 N N . GLN B 1 103 ? -4.695 2.621 11.328 1 91.06 103 GLN B N 1
ATOM 1858 C CA . GLN B 1 103 ? -3.248 2.502 11.172 1 91.06 103 GLN B CA 1
ATOM 1859 C C . GLN B 1 103 ? -2.846 2.617 9.703 1 91.06 103 GLN B C 1
ATOM 1861 O O . GLN B 1 103 ? -1.655 2.627 9.375 1 91.06 103 GLN B O 1
ATOM 1866 N N . LYS B 1 104 ? -3.793 2.738 8.859 1 93.56 104 LYS B N 1
ATOM 1867 C CA . LYS B 1 104 ? -3.523 2.766 7.422 1 93.56 104 LYS B CA 1
ATOM 1868 C C . LYS B 1 104 ? -2.906 4.098 7.004 1 93.56 104 LYS B C 1
ATOM 1870 O O . LYS B 1 104 ? -3.527 5.148 7.156 1 93.56 104 LYS B O 1
ATOM 1875 N N . ARG B 1 105 ? -1.7 3.938 6.391 1 96 105 ARG B N 1
ATOM 1876 C CA . ARG B 1 105 ? -1.021 5.16 5.977 1 96 105 ARG B CA 1
ATOM 1877 C C . ARG B 1 105 ? 0.086 4.859 4.973 1 96 105 ARG B C 1
ATOM 1879 O O . ARG B 1 105 ? 0.57 3.729 4.895 1 96 105 ARG B O 1
ATOM 1886 N N . LEU B 1 106 ? 0.403 5.812 4.215 1 97.5 106 LEU B N 1
ATOM 1887 C CA . LEU B 1 106 ? 1.51 5.812 3.266 1 97.5 106 LEU B CA 1
ATOM 1888 C C . LEU B 1 106 ? 2.586 6.809 3.686 1 97.5 106 LEU B C 1
ATOM 1890 O O . LEU B 1 106 ? 2.275 7.922 4.109 1 97.5 106 LEU B O 1
ATOM 1894 N N . GLN B 1 107 ? 3.82 6.379 3.553 1 97.44 107 GLN B N 1
ATOM 1895 C CA . GLN B 1 107 ? 4.91 7.219 4.039 1 97.44 107 GLN B CA 1
ATOM 1896 C C . GLN B 1 107 ? 5.953 7.453 2.947 1 97.44 107 GLN B C 1
ATOM 1898 O O . GLN B 1 107 ? 6.32 6.523 2.225 1 97.44 107 GLN B O 1
ATOM 1903 N N . GLY B 1 108 ? 6.402 8.648 2.885 1 97.12 108 GLY B N 1
ATOM 1904 C CA . GLY B 1 108 ? 7.488 8.992 1.981 1 97.12 108 GLY B CA 1
ATOM 1905 C C . GLY B 1 108 ? 7.176 8.688 0.528 1 97.12 108 GLY B C 1
ATOM 1906 O O . GLY B 1 108 ? 6.18 9.172 -0.012 1 97.12 108 GLY B O 1
ATOM 1907 N N . SER B 1 109 ? 7.965 7.852 -0.011 1 95.94 109 SER B N 1
ATOM 1908 C CA . SER B 1 109 ? 7.84 7.551 -1.434 1 95.94 109 SER B CA 1
ATOM 1909 C C . SER B 1 109 ? 6.57 6.762 -1.721 1 95.94 109 SER B C 1
ATOM 1911 O O . SER B 1 109 ? 6.105 6.715 -2.861 1 95.94 109 SER B O 1
ATOM 1913 N N . GLU B 1 110 ? 6.012 6.129 -0.74 1 96.62 110 GLU B N 1
ATOM 1914 C CA . GLU B 1 110 ? 4.738 5.434 -0.92 1 96.62 110 GLU B CA 1
ATOM 1915 C C . GLU B 1 110 ? 3.65 6.387 -1.399 1 96.62 110 GLU B C 1
ATOM 1917 O O . GLU B 1 110 ? 2.709 5.973 -2.078 1 96.62 110 GLU B O 1
ATOM 1922 N N . CYS B 1 111 ? 3.793 7.664 -1.104 1 98 111 CYS B N 1
ATOM 1923 C CA . CYS B 1 111 ? 2.801 8.672 -1.46 1 98 111 CYS B CA 1
ATOM 1924 C C . CYS B 1 111 ? 2.91 9.047 -2.932 1 98 111 CYS B C 1
ATOM 1926 O O . CYS B 1 111 ? 2.109 9.836 -3.436 1 98 111 CYS B O 1
ATOM 1928 N N . GLN B 1 112 ? 3.881 8.461 -3.59 1 97.19 112 GLN B N 1
ATOM 1929 C CA . GLN B 1 112 ? 4.055 8.734 -5.012 1 97.19 112 GLN B CA 1
ATOM 1930 C C . GLN B 1 112 ? 3.564 7.566 -5.859 1 97.19 112 GLN B C 1
ATOM 1932 O O . GLN B 1 112 ? 3.664 7.598 -7.09 1 97.19 112 GLN B O 1
ATOM 1937 N N . SER B 1 113 ? 3.047 6.562 -5.207 1 95.94 113 SER B N 1
ATOM 1938 C CA . SER B 1 113 ? 2.545 5.383 -5.906 1 95.94 113 SER B CA 1
ATOM 1939 C C . SER B 1 113 ? 1.047 5.488 -6.164 1 95.94 113 SER B C 1
ATOM 1941 O O . SER B 1 113 ? 0.243 5.434 -5.23 1 95.94 113 SER B O 1
ATOM 1943 N N . GLU B 1 114 ? 0.778 5.516 -7.41 1 94.62 114 GLU B N 1
ATOM 1944 C CA . GLU B 1 114 ? -0.636 5.613 -7.762 1 94.62 114 GLU B CA 1
ATOM 1945 C C . GLU B 1 114 ? -1.419 4.41 -7.238 1 94.62 114 GLU B C 1
ATOM 1947 O O . GLU B 1 114 ? -2.551 4.559 -6.77 1 94.62 114 GLU B O 1
ATOM 1952 N N . VAL B 1 115 ? -0.825 3.307 -7.312 1 92.56 115 VAL B N 1
ATOM 1953 C CA . VAL B 1 115 ? -1.482 2.074 -6.891 1 92.56 115 VAL B CA 1
ATOM 1954 C C . VAL B 1 115 ? -1.725 2.107 -5.383 1 92.56 115 VAL B C 1
ATOM 1956 O O . VAL B 1 115 ? -2.834 1.832 -4.918 1 92.56 115 VAL B O 1
ATOM 1959 N N . LEU B 1 116 ? -0.76 2.455 -4.641 1 95.12 116 LEU B N 1
ATOM 1960 C CA . LEU B 1 116 ? -0.905 2.498 -3.188 1 95.12 116 LEU B CA 1
ATOM 1961 C C . LEU B 1 116 ? -1.894 3.582 -2.771 1 95.12 116 LEU B C 1
ATOM 1963 O O . LEU B 1 116 ? -2.674 3.391 -1.836 1 95.12 116 LEU B O 1
ATOM 1967 N N . LEU B 1 117 ? -1.821 4.691 -3.447 1 95.62 117 LEU B N 1
ATOM 1968 C CA . LEU B 1 117 ? -2.787 5.75 -3.168 1 95.62 117 LEU B CA 1
ATOM 1969 C C . LEU B 1 117 ? -4.211 5.262 -3.418 1 95.62 117 LEU B C 1
ATOM 1971 O O . LEU B 1 117 ? -5.109 5.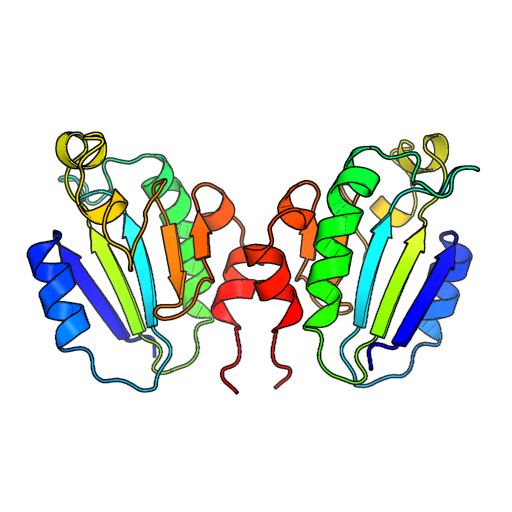52 -2.613 1 95.62 117 LEU B O 1
ATOM 1975 N N . ASP B 1 118 ? -4.367 4.621 -4.473 1 91.94 118 ASP B N 1
ATOM 1976 C CA . ASP B 1 118 ? -5.684 4.086 -4.801 1 91.94 118 ASP B CA 1
ATOM 1977 C C . ASP B 1 118 ? -6.152 3.088 -3.744 1 91.94 118 ASP B C 1
ATOM 1979 O O . ASP B 1 118 ? -7.324 3.076 -3.367 1 91.94 118 ASP B O 1
ATOM 1983 N N . MET B 1 119 ? -5.211 2.299 -3.287 1 91.62 119 MET B N 1
ATOM 1984 C CA . MET B 1 119 ? -5.551 1.333 -2.246 1 91.62 119 MET B CA 1
ATOM 1985 C C . MET B 1 119 ? -6.023 2.039 -0.98 1 91.62 119 MET B C 1
ATOM 1987 O O . MET B 1 119 ? -6.973 1.594 -0.332 1 91.62 119 MET B O 1
ATOM 1991 N N . LEU B 1 120 ? -5.441 3.129 -0.664 1 93 120 LEU B N 1
ATOM 1992 C CA . LEU B 1 120 ? -5.809 3.869 0.538 1 93 120 LEU B CA 1
ATOM 1993 C C . LEU B 1 120 ? -7.145 4.578 0.353 1 93 120 LEU B C 1
ATOM 1995 O O . LEU B 1 120 ? -7.973 4.598 1.266 1 93 120 LEU B O 1
ATOM 1999 N N . PHE B 1 121 ? -7.41 5.07 -0.865 1 91.06 121 PHE B N 1
ATOM 2000 C CA . PHE B 1 121 ? -8.562 5.93 -1.094 1 91.06 121 PHE B CA 1
ATOM 2001 C C . PHE B 1 121 ? -9.812 5.105 -1.372 1 91.06 121 PHE B C 1
ATOM 2003 O O . PHE B 1 121 ? -10.93 5.609 -1.271 1 91.06 121 PHE B O 1
ATOM 2010 N N . THR B 1 122 ? -9.688 4.02 -1.871 1 78.19 122 THR B N 1
ATOM 2011 C CA . THR B 1 122 ? -10.859 3.227 -2.211 1 78.19 122 THR B CA 1
ATOM 2012 C C . THR B 1 122 ? -11.219 2.275 -1.072 1 78.19 122 THR B C 1
ATOM 2014 O O . THR B 1 122 ? -12.016 1.351 -1.254 1 78.19 122 THR B O 1
ATOM 2017 N N . GLU B 1 123 ? -10.586 2.504 0.026 1 63.03 123 GLU B N 1
ATOM 2018 C CA . GLU B 1 123 ? -11.008 1.742 1.198 1 63.03 123 GLU B CA 1
ATOM 2019 C C . GLU B 1 123 ? -12.492 1.947 1.484 1 63.03 123 GLU B C 1
ATOM 2021 O O . GLU B 1 123 ? -13.008 3.061 1.357 1 63.03 123 GLU B O 1
ATOM 2026 N N . LYS B 1 124 ? -13.289 0.898 1.134 1 53.69 124 LYS B N 1
ATOM 2027 C CA . LYS B 1 124 ? -14.727 1.039 1.389 1 53.69 124 LYS B CA 1
ATOM 2028 C C . LYS B 1 124 ? -15.039 0.833 2.867 1 53.69 124 LYS B C 1
ATOM 2030 O O . LYS B 1 124 ? -14.414 0.006 3.531 1 53.69 124 LYS B O 1
ATOM 2035 N N . ASP B 1 125 ? -15.586 1.915 3.678 1 42.22 125 ASP B N 1
ATOM 2036 C CA . ASP B 1 125 ? -16.188 1.763 5.004 1 42.22 125 ASP B CA 1
ATOM 2037 C C . ASP B 1 125 ? -17.219 0.645 5.012 1 42.22 125 ASP B C 1
ATOM 2039 O O . ASP B 1 125 ? -17.922 0.426 4.016 1 42.22 125 ASP B O 1
ATOM 2043 N N . ASP B 1 126 ? -17.016 -0.438 5.836 1 36.03 126 ASP B N 1
ATOM 2044 C CA . ASP B 1 126 ? -18.234 -1.142 6.238 1 36.03 126 ASP B CA 1
ATOM 2045 C C . ASP B 1 126 ? -19.391 -0.163 6.477 1 36.03 126 ASP B C 1
ATOM 2047 O O . ASP B 1 126 ? -19.172 0.923 7.02 1 36.03 126 ASP B O 1
#

Sequence (252 aa):
MTIRHHVKGYDDFVKFFENLKTEEPVFVLYTGAKLENGQSWCPDCVEAEPFIEAGLKTLPEKSHFVEVQVGDRAFWKDPNCVFRKDNKTQLKVLPTLALWGTQKRLQGSECQSEVLLDMLFTEKDDMTIRHHVKGYDDFVKFFENLKTEEPVFVLYTGAKLENGQSWCPDCVEAEPFIEAGLKTLPEKSHFVEVQVGDRAFWKDPNCVFRKDNKTQLKVLPTLALWGTQKRLQGSECQSEVLLDMLFTEKDD

Secondary structure (DSSP, 8-state):
--EEEEEESHHHHHHHHHH---SS-EEEEEEPPB-TTSSBS-HHHHHHHHHHHHHHTTSPTT-EEEEEE---HHHHHSTT-HHHH-TTT---SSSEEEETTSS-EEEGGGGG-HHHHHHHHT----/--EEEEEESHHHHHHHHHH---SS-EEEEEEPPB-TTSSBS-HHHHHHHHHHHHHHTTSPTT-EEEEEE---HHHHHSTT-HHHH-TTT---SSSEEEETTSS-EEEGGGGG-HHHHHHHHT----

Radius of gyration: 20.36 Å; Cα contacts (8 Å, |Δi|>4): 470; chains: 2; bounding box: 36×61×42 Å

Foldseek 3Di:
DEAEAEAEEDVRVVVCVVPDDDPAKEKEKEFADADPVRHHPDPLQRLLVVLLVVLVVVADPPYYYYYYHHYHPVLVVPPVNVLCVPPQRVDDAPTKMATGPDPDIAHRCSSNDNVSSNVRRPPDDD/DEAEAEAEEDVRVVVCVVPDDDPAKEKEKEFADADPVRHHPDPLQRLLVVLLVVLVVVADPPYYYYYYHHYHPVLVVPPVNVLCVPPQRVDDAPTKMAGGPDPDIAHRCSSNDNVSSNVRRPPDDD

InterPro domains:
  IPR010357 Thioredoxin domain-containing protein 17-like domain [PF06110] (7-123)
  IPR036249 Thioredoxin-like superfamily [SSF52833] (4-106)
  IPR045108 Thioredoxin domain-containing protein 17-like [PTHR12452] (4-124)

Solvent-accessible surface area (backbone atoms only — not comparable to full-atom values): 13763 Å² total; per-residue (Å²): 95,69,45,77,45,81,34,64,32,66,70,46,41,53,55,51,62,75,63,61,80,71,93,53,60,38,37,37,36,39,30,43,29,62,43,96,86,67,41,36,77,33,63,57,32,49,67,21,42,64,46,45,57,59,47,57,72,67,42,51,68,61,23,34,38,34,41,32,24,64,33,50,70,72,54,62,70,36,88,77,25,60,55,43,67,33,87,87,64,49,47,87,54,60,22,28,42,29,42,64,96,54,83,45,62,33,53,41,72,45,41,55,32,68,50,54,42,47,46,65,50,56,50,42,80,129,95,69,44,77,46,80,35,64,32,66,69,45,42,54,53,50,62,77,63,60,80,72,93,54,60,38,36,37,35,38,29,44,28,63,44,95,86,67,41,36,76,33,64,59,31,47,67,22,44,64,47,45,57,59,48,58,72,66,42,52,68,59,22,34,36,34,41,32,23,65,33,50,69,71,54,62,70,36,89,79,25,60,56,44,69,32,88,87,63,48,48,85,56,60,20,28,42,31,40,65,97,57,82,45,62,31,52,38,71,44,41,56,33,68,53,56,42,46,46,64,49,58,49,43,80,130

pLDDT: mean 93.88, std 9.28, range [36.03, 98.81]

Nearest PDB structures (foldseek):
  1wou-assembly1_A  TM=9.279E-01  e=2.236E-14  Homo sapiens
  7xq3-assembly1_D  TM=9.139E-01  e=1.968E-14  Oncomelania hupensis
  7xq3-assembly1_C  TM=9.175E-01  e=4.512E-14  Oncomelania hupensis
  1v9w-assembly1_A  TM=8.476E-01  e=4.213E-13  Mus musculus
  4m8g-assembly1_A  TM=5.499E-01  e=5.528E-03  Homo sapiens